Protein AF-0000000084844246 (afdb_homodimer)

Radius of gyration: 18.91 Å; Cα contacts (8 Å, |Δi|>4): 456; chains: 2; bounding box: 49×52×46 Å

Foldseek 3Di:
DWDFDDDPNFTEIEADPPVPCPCPVPVDDVVVVVVVVVVLVVSLLVGQEYEYEQQDDDPVSVVSVVSNVVSLHQYEYEHAVVVVGDGDPVLVVVDDPPSRHYDYDDPVCVVVVVVVVVVPDDPPPPPPPD/DWDFDDDPNFTETEADPPPPCPCPVPVDDVVVVVVVVVVLVVSLLVGQEYEYEQQDDDPVSVVSVVSNVVSLHQYEYEHAVVVVGDGDPVLVVVDDPPSRYYDYDDPVCVVVVVVVVVVPDDDPPPPPPD

pLDDT: mean 77.9, std 21.83, range [29.06, 97.44]

Solvent-accessible surface area (backbone atoms only — not comparable to full-atom values): 14323 Å² total; per-residue (Å²): 88,77,45,79,41,79,50,96,89,31,33,28,36,34,34,40,70,57,81,62,64,70,60,72,65,57,82,60,44,73,65,52,28,26,51,52,28,54,48,54,50,51,49,55,71,67,32,56,32,38,36,34,51,50,52,62,63,26,32,45,56,14,21,51,49,18,36,36,54,71,68,67,37,36,35,41,34,37,31,42,61,88,76,70,53,75,73,46,50,44,60,63,16,55,44,67,78,69,50,26,35,72,42,79,48,52,84,92,42,46,68,57,55,53,50,56,52,58,70,68,49,74,78,69,78,72,76,67,82,122,88,77,45,78,42,80,49,96,91,31,33,28,37,33,35,39,71,58,81,62,65,72,61,72,64,56,82,59,46,74,66,52,28,27,50,51,26,53,50,54,50,51,52,56,71,68,31,55,32,38,37,33,49,49,54,63,65,24,33,45,55,13,20,52,49,19,38,34,55,71,68,66,37,37,37,40,35,38,31,42,61,86,77,71,52,74,70,46,49,43,61,61,16,55,44,69,78,69,50,27,35,72,44,78,50,53,84,94,42,48,68,60,55,53,50,55,51,58,70,69,49,74,78,70,77,71,76,67,81,122

Nearest PDB structures (foldseek):
  8rpt-assembly1_B  TM=9.230E-01  e=4.208E-13  Homo sapiens
  8osc-assembly1_A  TM=9.826E-01  e=4.383E-12  Homo sapiens
  8qhq-assembly3_F-2  TM=9.535E-01  e=2.399E-12  Homo sapiens
  8rpt-assembly1_A  TM=9.138E-01  e=2.565E-12  Homo sapiens
  4kxl-assembly2_D  TM=8.904E-01  e=1.368E-11  Rattus norvegicus

Secondary structure (DSSP, 8-state):
-EEEEEETTEEEEEE--------------HHHHHHHHHHHHHHHHH-SEEEEE-SS--HHHHHHHHHHHHTT-EEEEEE-GGGS----HHHHHH--SSSEEEEE--GGGHHHHHHHHHHHSPP-------/-EEEEEETTEEEEEE--------------HHHHHHHHHHHHHHHHH-SEEEEE-SS--HHHHHHHHHHHHTT-EEEEEE-GGGS----HHHHHH--SSSEEEEE--GGGHHHHHHHHHHHSPP-------

InterPro domains:
  IPR007710 Nucleoside 2-deoxyribosyltransferase [PF05014] (29-78)
  IPR02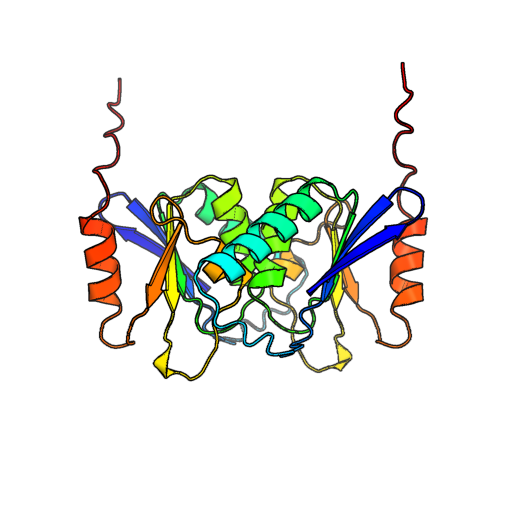8607 2-deoxynucleoside 5-phosphate N-hydrolase 1, DNPH1 [MF_03036] (3-121)
  IPR051239 2'-Deoxynucleoside 5'-phosphate N-hydrolase [PTHR15364] (31-123)

Organism: Latimeria chalumnae (NCBI:txid7897)

Structure (mmCIF, N/CA/C/O backbone):
data_AF-0000000084844246-model_v1
#
loop_
_entity.id
_entity.type
_entity.pdbx_description
1 polymer "2'-deoxynucleoside 5'-phosphate N-hydrolase 1"
#
loop_
_atom_site.group_PDB
_atom_site.id
_atom_site.type_symbol
_atom_site.label_atom_id
_atom_site.label_alt_id
_atom_site.label_comp_id
_atom_site.label_asym_id
_atom_site.label_entity_id
_atom_site.label_seq_id
_atom_site.pdbx_PDB_ins_code
_atom_site.Cartn_x
_atom_site.Cartn_y
_atom_site.Cartn_z
_atom_site.occupancy
_atom_site.B_iso_or_equiv
_atom_site.auth_seq_id
_atom_site.auth_comp_id
_atom_site.auth_asym_id
_atom_site.auth_atom_id
_atom_site.pdbx_PDB_model_num
ATOM 1 N N . MET A 1 1 ? -5.699 8.016 -9.273 1 49.47 1 MET A N 1
ATOM 2 C CA . MET A 1 1 ? -5.156 9.125 -10.055 1 49.47 1 MET A CA 1
ATOM 3 C C . MET A 1 1 ? -4.191 9.953 -9.211 1 49.47 1 MET A C 1
ATOM 5 O O . MET A 1 1 ? -4.352 10.062 -7.996 1 49.47 1 MET A O 1
ATOM 9 N N . CYS A 1 2 ? -3.041 9.93 -9.742 1 55.44 2 CYS A N 1
ATOM 10 C CA . CYS A 1 2 ? -2.01 10.688 -9.039 1 55.44 2 CYS A CA 1
ATOM 11 C C . CYS A 1 2 ? -1.821 12.062 -9.664 1 55.44 2 CYS A C 1
ATOM 13 O O . CYS A 1 2 ? -1.863 12.203 -10.883 1 55.44 2 CYS A O 1
ATOM 15 N N . GLU A 1 3 ? -2.193 13.203 -8.82 1 57.56 3 GLU A N 1
ATOM 16 C CA . GLU A 1 3 ? -1.879 14.555 -9.258 1 57.56 3 GLU A CA 1
ATOM 17 C C . GLU A 1 3 ? -0.608 15.07 -8.594 1 57.56 3 GLU A C 1
ATOM 19 O O . GLU A 1 3 ? -0.316 14.719 -7.445 1 57.56 3 GLU A O 1
ATOM 24 N N . VAL A 1 4 ? 0.267 15.531 -9.461 1 56.19 4 VAL A N 1
ATOM 25 C CA . VAL A 1 4 ? 1.45 16.188 -8.93 1 56.19 4 VAL A CA 1
ATOM 26 C C . VAL A 1 4 ? 1.158 17.672 -8.719 1 56.19 4 VAL A C 1
ATOM 28 O O . VAL A 1 4 ? 0.601 18.344 -9.602 1 56.19 4 VAL A O 1
ATOM 31 N N . LEU A 1 5 ? 1.177 18.094 -7.543 1 58.41 5 LEU A N 1
ATOM 32 C CA . LEU A 1 5 ? 1.039 19.5 -7.23 1 58.41 5 LEU A CA 1
ATOM 33 C C . LEU A 1 5 ? 2.383 20.109 -6.836 1 58.41 5 LEU A C 1
ATOM 35 O O . LEU A 1 5 ? 3.285 19.391 -6.398 1 58.41 5 LEU A O 1
ATOM 39 N N . TYR A 1 6 ? 2.656 21.266 -7.348 1 49.44 6 TYR A N 1
ATOM 40 C CA . TYR A 1 6 ? 3.848 22 -6.953 1 49.44 6 TYR A CA 1
ATOM 41 C C . TYR A 1 6 ? 3.508 23.062 -5.91 1 49.44 6 TYR A C 1
ATOM 43 O O . TYR A 1 6 ? 2.49 23.75 -6.023 1 49.44 6 TYR A O 1
ATOM 51 N N . PHE A 1 7 ? 4.043 22.781 -4.848 1 44.16 7 PHE A N 1
ATOM 52 C CA . PHE A 1 7 ? 3.922 23.797 -3.811 1 44.16 7 PHE A CA 1
ATOM 53 C C . PHE A 1 7 ? 5.293 24.344 -3.416 1 44.16 7 PHE A C 1
ATOM 55 O O . PHE A 1 7 ? 6.039 23.672 -2.691 1 44.16 7 PHE A O 1
ATOM 62 N N . SER A 1 8 ? 5.484 25.672 -3.672 1 46.53 8 SER A N 1
ATOM 63 C CA . SER A 1 8 ? 6.719 26.344 -3.289 1 46.53 8 SER A CA 1
ATOM 64 C C . SER A 1 8 ? 7.934 25.453 -3.516 1 46.53 8 SER A C 1
ATOM 66 O O . SER A 1 8 ? 8.734 25.25 -2.6 1 46.53 8 SER A O 1
ATOM 68 N N . ASN A 1 9 ? 8.133 24.859 -4.504 1 48.5 9 ASN A N 1
ATOM 69 C CA . ASN A 1 9 ? 9.273 24.062 -4.953 1 48.5 9 ASN A CA 1
ATOM 70 C C . ASN A 1 9 ? 9.227 22.656 -4.379 1 48.5 9 ASN A C 1
ATOM 72 O O . ASN A 1 9 ? 10.242 21.953 -4.379 1 48.5 9 ASN A O 1
ATOM 76 N N . ILE A 1 10 ? 8.07 22.562 -3.666 1 53.97 10 ILE A N 1
ATOM 77 C CA . ILE A 1 10 ? 7.875 21.234 -3.115 1 53.97 10 ILE A CA 1
ATOM 78 C C . ILE A 1 10 ? 7 20.406 -4.059 1 53.97 10 ILE A C 1
ATOM 80 O O . ILE A 1 10 ? 5.941 20.875 -4.492 1 53.97 10 ILE A O 1
ATOM 84 N N . VAL A 1 11 ? 7.445 19.328 -4.516 1 56.28 11 VAL A N 1
ATOM 85 C CA . VAL A 1 11 ? 6.648 18.422 -5.34 1 56.28 11 VAL A CA 1
ATOM 86 C C . VAL A 1 11 ? 5.77 17.547 -4.453 1 56.28 11 VAL A C 1
ATOM 88 O O . VAL A 1 11 ? 6.273 16.812 -3.594 1 56.28 11 VAL A O 1
ATOM 91 N N . ILE A 1 12 ? 4.492 17.906 -4.645 1 63.12 12 ILE A N 1
ATOM 92 C CA . ILE A 1 12 ? 3.502 17.156 -3.875 1 63.12 12 ILE A CA 1
ATOM 93 C C . ILE A 1 12 ? 2.812 16.141 -4.777 1 63.12 12 ILE A C 1
ATOM 95 O O . ILE A 1 12 ? 2.314 16.484 -5.848 1 63.12 12 ILE A O 1
ATOM 99 N N . LYS A 1 13 ? 2.932 14.93 -4.461 1 66 13 LYS A N 1
ATOM 100 C CA . LYS A 1 13 ? 2.109 13.922 -5.113 1 66 13 LYS A CA 1
ATOM 101 C C . LYS A 1 13 ? 0.884 13.578 -4.273 1 66 13 LYS A C 1
ATOM 103 O O . LYS A 1 13 ? 1.003 13.305 -3.076 1 66 13 LYS A O 1
ATOM 108 N N . VAL A 1 14 ? -0.227 13.922 -4.902 1 66 14 VAL A N 1
ATOM 109 C CA . VAL A 1 14 ? -1.492 13.664 -4.223 1 66 14 VAL A CA 1
ATOM 110 C C . VAL A 1 14 ? -2.135 12.398 -4.793 1 66 14 VAL A C 1
ATOM 112 O O . VAL A 1 14 ? -2.256 12.258 -6.012 1 66 14 VAL A O 1
ATOM 115 N N . PHE A 1 15 ? -2.277 11.461 -3.965 1 62.97 15 PHE A N 1
ATOM 116 C CA . PHE A 1 15 ? -2.984 10.242 -4.348 1 62.97 15 PHE A CA 1
ATOM 117 C C . PHE A 1 15 ? -4.441 10.305 -3.912 1 62.97 15 PHE A C 1
ATOM 119 O O . PHE A 1 15 ? -4.738 10.594 -2.75 1 62.97 15 PHE A O 1
ATOM 126 N N . TRP A 1 16 ? -5.348 10.531 -4.91 1 54.22 16 TRP A N 1
ATOM 127 C CA . TRP A 1 16 ? -6.773 10.477 -4.613 1 54.22 16 TRP A CA 1
ATOM 128 C C . TRP A 1 16 ? -7.406 9.219 -5.203 1 54.22 16 TRP A C 1
ATOM 130 O O . TRP A 1 16 ? -7.008 8.766 -6.277 1 54.22 16 TRP A O 1
ATOM 140 N N . ASP A 1 17 ? -7.715 8.242 -4.449 1 48.44 17 ASP A N 1
ATOM 141 C CA . ASP A 1 17 ? -8.492 7.168 -5.062 1 48.44 17 ASP A CA 1
ATOM 142 C C . ASP A 1 17 ? -9.828 7.684 -5.59 1 48.44 17 ASP A C 1
ATOM 144 O O . ASP A 1 17 ? -10.773 7.867 -4.824 1 48.44 17 ASP A O 1
ATOM 148 N N . LEU A 1 18 ? -9.984 8.797 -6.18 1 36.28 18 LEU A N 1
ATOM 149 C CA . LEU A 1 18 ? -11.273 8.852 -6.867 1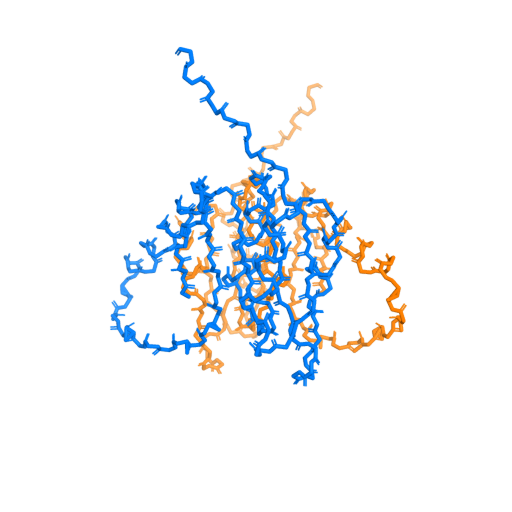 36.28 18 LEU A CA 1
ATOM 150 C C . LEU A 1 18 ? -11.508 7.578 -7.668 1 36.28 18 LEU A C 1
ATOM 152 O O . LEU A 1 18 ? -10.594 7.062 -8.312 1 36.28 18 LEU A O 1
ATOM 156 N N . HIS A 1 19 ? -12.281 6.691 -7.227 1 37.22 19 HIS A N 1
ATOM 157 C CA . HIS A 1 19 ? -12.93 5.863 -8.234 1 37.22 19 HIS A CA 1
ATOM 158 C C . HIS A 1 19 ? -13.016 6.594 -9.57 1 37.22 19 HIS A C 1
ATOM 160 O O . HIS A 1 19 ? -14.07 7.145 -9.914 1 37.22 19 HIS A O 1
ATOM 166 N N . SER A 1 20 ? -12.383 7.574 -9.812 1 32.47 20 SER A N 1
ATOM 167 C CA . SER A 1 20 ? -12.672 7.828 -11.227 1 32.47 20 SER A CA 1
ATOM 168 C C . SER A 1 20 ? -12.406 6.586 -12.07 1 32.47 20 SER A C 1
ATOM 170 O O . SER A 1 20 ? -11.266 6.133 -12.18 1 32.47 20 SER A O 1
ATOM 172 N N . ALA A 1 21 ? -13.219 5.617 -12.008 1 31.02 21 ALA A N 1
ATOM 173 C CA . ALA A 1 21 ? -13.609 4.844 -13.188 1 31.02 21 ALA A CA 1
ATOM 174 C C . ALA A 1 21 ? -13.391 5.645 -14.469 1 31.02 21 ALA A C 1
ATOM 176 O O . ALA A 1 21 ? -14.141 5.496 -15.438 1 31.02 21 ALA A O 1
ATOM 177 N N . GLN A 1 22 ? -13.047 6.848 -14.445 1 30.91 22 GLN A N 1
ATOM 178 C CA . GLN A 1 22 ? -12.93 7.121 -15.875 1 30.91 22 GLN A CA 1
ATOM 179 C C . GLN A 1 22 ? -12.211 5.988 -16.594 1 30.91 22 GLN A C 1
ATOM 181 O O . GLN A 1 22 ? -11.094 5.613 -16.219 1 30.91 22 GLN A O 1
ATOM 186 N N . GLY A 1 23 ? -12.984 4.996 -16.891 1 30.58 23 GLY A N 1
ATOM 187 C CA . GLY A 1 23 ? -12.828 3.975 -17.922 1 30.58 23 GLY A CA 1
ATOM 188 C C . GLY A 1 23 ? -11.695 4.27 -18.891 1 30.58 23 GLY A C 1
ATOM 189 O O . GLY A 1 23 ? -11.898 4.914 -19.906 1 30.58 23 GLY A O 1
ATOM 190 N N . SER A 1 24 ? -10.789 5.105 -18.578 1 31.11 24 SER A N 1
ATOM 191 C CA . SER A 1 24 ? -10.008 4.848 -19.781 1 31.11 24 SER A CA 1
ATOM 192 C C . SER A 1 24 ? -9.883 3.354 -20.047 1 31.11 24 SER A C 1
ATOM 194 O O . SER A 1 24 ? -9.32 2.615 -19.234 1 31.11 24 SER A O 1
ATOM 196 N N . PHE A 1 25 ? -11.031 2.771 -20.422 1 29.88 25 PHE A N 1
ATOM 197 C CA . PHE A 1 25 ? -11.156 1.508 -21.125 1 29.88 25 PHE A CA 1
ATOM 198 C C . PHE A 1 25 ? -9.898 1.216 -21.938 1 29.88 25 PHE A C 1
ATOM 200 O O . PHE A 1 25 ? -9.922 1.274 -23.172 1 29.88 25 PHE A O 1
ATOM 207 N N . TYR A 1 26 ? -8.906 2.098 -21.781 1 31.8 26 TYR A N 1
ATOM 208 C CA . TYR A 1 26 ? -8.016 1.532 -22.781 1 31.8 26 TYR A CA 1
ATOM 209 C C . TYR A 1 26 ? -7.832 0.035 -22.562 1 31.8 26 TYR A C 1
ATOM 211 O O . TYR A 1 26 ? -7.902 -0.45 -21.438 1 31.8 26 TYR A O 1
ATOM 219 N N . GLN A 1 27 ? -8.477 -0.728 -23.312 1 31.88 27 GLN A N 1
ATOM 220 C CA . GLN A 1 27 ? -8.109 -2.121 -23.547 1 31.88 27 GLN A CA 1
ATOM 221 C C . GLN A 1 27 ? -6.703 -2.41 -23.016 1 31.88 27 GLN A C 1
ATOM 223 O O . GLN A 1 27 ? -5.719 -1.882 -23.547 1 31.88 27 GLN A O 1
ATOM 228 N N . CYS A 1 28 ? -6.555 -2.285 -21.734 1 37.31 28 CYS A N 1
ATOM 229 C CA . CYS A 1 28 ? -5.324 -2.52 -20.984 1 37.31 28 CYS A CA 1
ATOM 230 C C . CYS A 1 28 ? -4.555 -3.703 -21.562 1 37.31 28 CYS A C 1
ATOM 232 O O . CYS A 1 28 ? -4.906 -4.855 -21.312 1 37.31 28 CYS A O 1
ATOM 234 N N . GLU A 1 29 ? -4.297 -3.561 -22.438 1 45.59 29 GLU A N 1
ATOM 235 C CA . GLU A 1 29 ? -3.09 -4.34 -22.688 1 45.59 29 GLU A CA 1
ATOM 236 C C . GLU A 1 29 ? -2.035 -4.082 -21.609 1 45.59 29 GLU A C 1
ATOM 238 O O . GLU A 1 29 ? -1.979 -2.99 -21.047 1 45.59 29 GLU A O 1
ATOM 243 N N . GLU A 1 30 ? -1.598 -5.039 -20.766 1 58.41 30 GLU A N 1
ATOM 244 C CA . GLU A 1 30 ? -0.455 -5.094 -19.859 1 58.41 30 GLU A CA 1
ATOM 245 C C . GLU A 1 30 ? 0.431 -3.861 -20.016 1 58.41 30 GLU A C 1
ATOM 247 O O . GLU A 1 30 ? 0.9 -3.301 -19.016 1 58.41 30 GLU A O 1
ATOM 252 N N . LEU A 1 31 ? 0.419 -3.295 -21.203 1 63.88 31 LEU A N 1
ATOM 253 C CA . LEU A 1 31 ? 1.312 -2.172 -21.469 1 63.88 31 LEU A CA 1
ATOM 254 C C . LEU A 1 31 ? 0.769 -0.888 -20.844 1 63.88 31 LEU A C 1
ATOM 256 O O . LEU A 1 31 ? 1.528 -0.096 -20.281 1 63.88 31 LEU A O 1
ATOM 260 N N . GLY A 1 32 ? -0.585 -0.946 -20.703 1 82.69 32 GLY A N 1
ATOM 261 C CA . GLY A 1 32 ? -1.143 0.285 -20.156 1 82.69 32 GLY A CA 1
ATOM 262 C C . GLY A 1 32 ? -1 0.397 -18.656 1 82.69 32 GLY A C 1
ATOM 263 O O . GLY A 1 32 ? -0.563 1.43 -18.141 1 82.69 32 GLY A O 1
ATOM 264 N N . GLU A 1 33 ? -1.214 -0.759 -18.031 1 89.69 33 GLU A N 1
ATOM 265 C CA . GLU A 1 33 ? -1.146 -0.712 -16.578 1 89.69 33 GLU A CA 1
ATOM 266 C C . GLU A 1 33 ? 0.296 -0.591 -16.094 1 89.69 33 GLU A C 1
ATOM 268 O O . GLU A 1 33 ? 0.568 0.076 -15.086 1 89.69 33 GLU A O 1
ATOM 273 N N . LYS A 1 34 ? 1.21 -1.119 -16.797 1 93.44 34 LYS A N 1
ATOM 274 C CA . LYS A 1 34 ? 2.623 -1.002 -16.453 1 93.44 34 LYS A CA 1
ATOM 275 C C . LYS A 1 34 ? 3.104 0.441 -16.594 1 93.44 34 LYS A C 1
ATOM 277 O O . LYS A 1 34 ? 3.885 0.917 -15.758 1 93.44 34 LYS A O 1
ATOM 282 N N . LEU A 1 35 ? 2.703 1.039 -17.59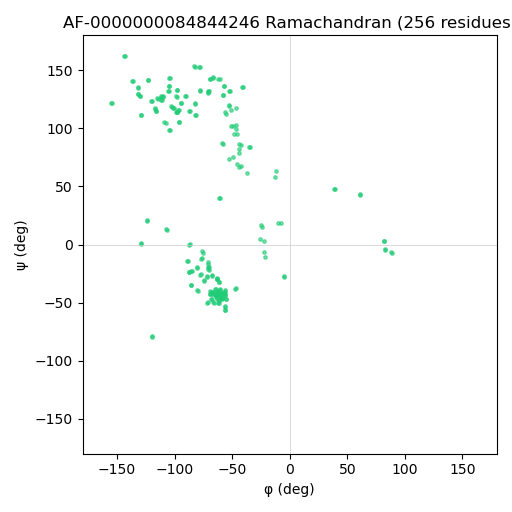4 1 89.94 35 LEU A N 1
ATOM 283 C CA . LEU A 1 35 ? 3.096 2.43 -17.797 1 89.94 35 LEU A CA 1
ATOM 284 C C . LEU A 1 35 ? 2.572 3.311 -16.672 1 89.94 35 LEU A C 1
ATOM 286 O O . LEU A 1 35 ? 3.277 4.203 -16.188 1 89.94 35 LEU A O 1
ATOM 290 N N . ILE A 1 36 ? 1.379 3.062 -16.234 1 84.5 36 ILE A N 1
ATOM 291 C CA . ILE A 1 36 ? 0.79 3.811 -15.133 1 84.5 36 ILE A CA 1
ATOM 292 C C . ILE A 1 36 ? 1.614 3.594 -13.867 1 84.5 36 ILE A C 1
ATOM 294 O O . ILE A 1 36 ? 1.991 4.555 -13.195 1 84.5 36 ILE A O 1
ATOM 298 N N . HIS A 1 37 ? 1.857 2.381 -13.586 1 92.31 37 HIS A N 1
ATOM 299 C CA . HIS A 1 37 ? 2.652 2.043 -12.406 1 92.31 37 HIS A CA 1
ATOM 300 C C . HIS A 1 37 ? 4.012 2.73 -12.445 1 92.31 37 HIS A C 1
ATOM 302 O O . HIS A 1 37 ? 4.395 3.414 -11.492 1 92.31 37 HIS A O 1
ATOM 308 N N . ASP A 1 38 ? 4.723 2.537 -13.539 1 92.12 38 ASP A N 1
ATOM 309 C CA . ASP A 1 38 ? 6.086 3.055 -13.625 1 92.12 38 ASP A CA 1
ATOM 310 C C . ASP A 1 38 ? 6.105 4.574 -13.5 1 92.12 38 ASP A C 1
ATOM 312 O O . ASP A 1 38 ? 6.973 5.141 -12.836 1 92.12 38 ASP A O 1
ATOM 316 N N . GLN A 1 39 ? 5.195 5.23 -14.086 1 86.38 39 GLN A N 1
ATOM 317 C CA . GLN A 1 39 ? 5.129 6.688 -14.023 1 86.38 39 GLN A CA 1
ATOM 318 C C . GLN A 1 39 ? 4.828 7.156 -12.602 1 86.38 39 GLN A C 1
ATOM 320 O O . GLN A 1 39 ? 5.48 8.07 -12.094 1 86.38 39 GLN A O 1
ATOM 325 N N . ASP A 1 40 ? 3.787 6.543 -12.031 1 87.38 40 ASP A N 1
ATOM 326 C CA . ASP A 1 40 ? 3.434 6.918 -10.664 1 87.38 40 ASP A CA 1
ATOM 327 C C . ASP A 1 40 ? 4.621 6.738 -9.719 1 87.38 40 ASP A C 1
ATOM 329 O O . ASP A 1 40 ? 4.844 7.562 -8.828 1 87.38 40 ASP A O 1
ATOM 333 N N . VAL A 1 41 ? 5.379 5.691 -9.891 1 91 41 VAL A N 1
ATOM 334 C CA . VAL A 1 41 ? 6.527 5.434 -9.023 1 91 41 VAL A CA 1
ATOM 335 C C . VAL A 1 41 ? 7.613 6.477 -9.281 1 91 41 VAL A C 1
ATOM 337 O O . VAL A 1 41 ? 8.258 6.953 -8.344 1 91 41 VAL A O 1
ATOM 340 N N . GLU A 1 42 ? 7.82 6.832 -10.492 1 89.31 42 GLU A N 1
ATOM 341 C CA . GLU A 1 42 ? 8.805 7.867 -10.797 1 89.31 42 GLU A CA 1
ATOM 342 C C . GLU A 1 42 ? 8.422 9.195 -10.156 1 89.31 42 GLU A C 1
ATOM 344 O O . GLU A 1 42 ? 9.281 9.891 -9.602 1 89.31 42 GLU A O 1
ATOM 349 N N . TRP A 1 43 ? 7.145 9.516 -10.219 1 85.06 43 TRP A N 1
ATOM 350 C CA . TRP A 1 43 ? 6.684 10.742 -9.586 1 85.06 43 TRP A CA 1
ATOM 351 C C . TRP A 1 43 ? 6.879 10.688 -8.07 1 85.06 43 TRP A C 1
ATOM 353 O O . TRP A 1 43 ? 7.18 11.695 -7.438 1 85.06 43 TRP A O 1
ATOM 363 N N . LEU A 1 44 ? 6.648 9.57 -7.602 1 88.88 44 LEU A N 1
ATOM 364 C CA . LEU A 1 44 ? 6.852 9.375 -6.168 1 88.88 44 LEU A CA 1
ATOM 365 C C . LEU A 1 44 ? 8.305 9.617 -5.789 1 88.88 44 LEU A C 1
ATOM 367 O O . LEU A 1 44 ? 8.586 10.273 -4.781 1 88.88 44 LEU A O 1
ATOM 371 N N . LYS A 1 45 ? 9.195 9.117 -6.543 1 91.31 45 LYS A N 1
ATOM 372 C CA . LYS A 1 45 ? 10.625 9.273 -6.285 1 91.31 45 LYS A CA 1
ATOM 373 C C . LYS A 1 45 ? 11.039 10.742 -6.348 1 91.31 45 LYS A C 1
ATOM 375 O O . LYS A 1 45 ? 11.906 11.18 -5.59 1 91.31 45 LYS A O 1
ATOM 380 N N . GLU A 1 46 ? 10.391 11.492 -7.109 1 86.94 46 GLU A N 1
ATOM 381 C CA . GLU A 1 46 ? 10.75 12.891 -7.324 1 86.94 46 GLU A CA 1
ATOM 382 C C . GLU A 1 46 ? 10.109 13.797 -6.281 1 86.94 46 GLU A C 1
ATOM 384 O O . GLU A 1 46 ? 10.562 14.93 -6.066 1 86.94 46 GLU A O 1
ATOM 389 N N . ALA A 1 47 ? 9.047 13.406 -5.68 1 86.75 47 ALA A N 1
ATOM 390 C CA . ALA A 1 47 ? 8.281 14.227 -4.746 1 86.75 47 ALA A CA 1
ATOM 391 C C . ALA A 1 47 ? 9.078 14.516 -3.482 1 86.75 47 ALA A C 1
ATOM 393 O O . ALA A 1 47 ? 9.805 13.641 -2.986 1 86.75 47 ALA A O 1
ATOM 394 N N . ASP A 1 48 ? 8.891 15.734 -2.967 1 86.81 48 ASP A N 1
ATOM 395 C CA . ASP A 1 48 ? 9.438 16.094 -1.658 1 86.81 48 ASP A CA 1
ATOM 396 C C . ASP A 1 48 ? 8.484 15.68 -0.539 1 86.81 48 ASP A C 1
ATOM 398 O O . ASP A 1 48 ? 8.922 15.289 0.545 1 86.81 48 ASP A O 1
ATOM 402 N N . VAL A 1 49 ? 7.238 15.797 -0.862 1 90 49 VAL A N 1
ATOM 403 C CA . VAL A 1 49 ? 6.176 15.477 0.082 1 90 49 VAL A CA 1
ATOM 404 C C . VAL A 1 49 ? 5.078 14.68 -0.625 1 90 49 VAL A C 1
ATOM 406 O O . VAL A 1 49 ? 4.742 14.961 -1.776 1 90 49 VAL A O 1
ATOM 409 N N . VAL A 1 50 ? 4.559 13.727 0.038 1 92.12 50 VAL A N 1
ATOM 410 C CA . VAL A 1 50 ? 3.445 12.93 -0.463 1 92.12 50 VAL A CA 1
ATOM 411 C C . VAL A 1 50 ? 2.191 13.219 0.356 1 92.12 50 VAL A C 1
ATOM 413 O O . VAL A 1 50 ? 2.209 13.133 1.586 1 92.12 50 VAL A O 1
ATOM 416 N N . VAL A 1 51 ? 1.153 13.609 -0.32 1 91.19 51 VAL A N 1
ATOM 417 C CA . VAL A 1 51 ? -0.155 13.789 0.3 1 91.19 51 VAL A CA 1
ATOM 418 C C . VAL A 1 51 ? -1.124 12.734 -0.222 1 91.19 51 VAL A C 1
ATOM 420 O O . VAL A 1 51 ? -1.298 12.586 -1.434 1 91.19 51 VAL A O 1
ATOM 423 N N . ALA A 1 52 ? -1.772 12.016 0.665 1 92.38 52 ALA A N 1
ATOM 424 C CA . ALA A 1 52 ? -2.668 10.938 0.262 1 92.38 52 ALA A CA 1
ATOM 425 C C . ALA A 1 52 ? -4.023 11.062 0.949 1 92.38 52 ALA A C 1
ATOM 427 O O . ALA A 1 52 ? -4.098 11.188 2.174 1 92.38 52 ALA A O 1
ATOM 428 N N . GLU A 1 53 ? -5.059 11.039 0.178 1 89.31 53 GLU A N 1
ATOM 429 C CA . GLU A 1 53 ? -6.402 10.891 0.73 1 89.31 53 GLU A CA 1
ATOM 430 C C . GLU A 1 53 ? -6.723 9.422 1.008 1 89.31 53 GLU A C 1
ATOM 432 O O . GLU A 1 53 ? -6.672 8.594 0.102 1 89.31 53 GLU A O 1
ATOM 437 N N . VAL A 1 54 ? -7.035 9.148 2.318 1 92.94 54 VAL A N 1
ATOM 438 C CA . VAL A 1 54 ? -7.031 7.742 2.699 1 92.94 54 VAL A CA 1
ATOM 439 C C . VAL A 1 54 ? -8.383 7.363 3.289 1 92.94 54 VAL A C 1
ATOM 441 O O . VAL A 1 54 ? -8.5 6.375 4.02 1 92.94 54 VAL A O 1
ATOM 444 N N . THR A 1 55 ? -9.383 8.109 2.998 1 91.38 55 THR A N 1
ATOM 445 C CA . TH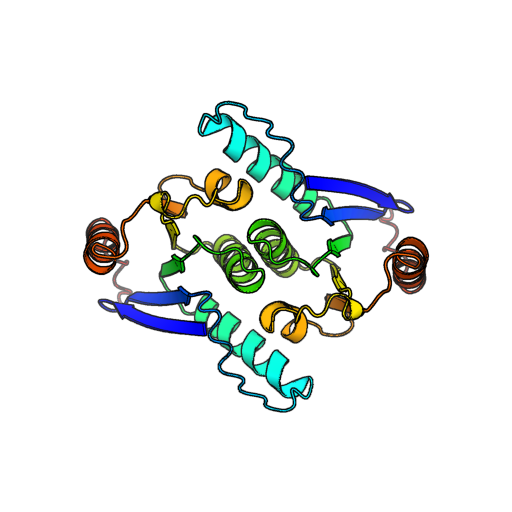R A 1 55 ? -10.711 7.805 3.512 1 91.38 55 THR A CA 1
ATOM 446 C C . THR A 1 55 ? -11.258 6.531 2.879 1 91.38 55 THR A C 1
ATOM 448 O O . THR A 1 55 ? -11.75 5.645 3.58 1 91.38 55 THR A O 1
ATOM 451 N N . GLN A 1 56 ? -11.125 6.465 1.526 1 87.5 56 GLN A N 1
ATOM 452 C CA . GLN A 1 56 ? -11.555 5.281 0.788 1 87.5 56 GLN A CA 1
ATOM 453 C C . GLN A 1 56 ? -10.422 4.27 0.661 1 87.5 56 GLN A C 1
ATOM 455 O O . GLN A 1 56 ? -9.32 4.609 0.217 1 87.5 56 GLN A O 1
ATOM 460 N N . PRO A 1 57 ? -10.664 3.037 1.031 1 90.94 57 PRO A N 1
ATOM 461 C CA . PRO A 1 57 ? -9.641 2.006 0.829 1 90.94 57 PRO A CA 1
ATOM 462 C C . PRO A 1 57 ? -9.219 1.877 -0.631 1 90.94 57 PRO A C 1
ATOM 464 O O . PRO A 1 57 ? -10.055 1.962 -1.533 1 90.94 57 PRO A O 1
ATOM 467 N N . SER A 1 58 ? -7.914 1.77 -0.835 1 88.25 58 SER A N 1
ATOM 468 C CA . SER A 1 58 ? -7.332 1.648 -2.166 1 88.25 58 SER A CA 1
ATOM 469 C C . SER A 1 58 ? -5.984 0.932 -2.115 1 88.25 58 SER A C 1
ATOM 471 O O . SER A 1 58 ? -5.082 1.349 -1.388 1 88.25 58 SER A O 1
ATOM 473 N N . LEU A 1 59 ? -5.902 -0.151 -2.822 1 91.44 59 LEU A N 1
ATOM 474 C CA . LEU A 1 59 ? -4.629 -0.858 -2.906 1 91.44 59 LEU A CA 1
ATOM 475 C C . LEU A 1 59 ? -3.531 0.063 -3.426 1 91.44 59 LEU A C 1
ATOM 477 O O . LEU A 1 59 ? -2.424 0.082 -2.883 1 91.44 59 LEU A O 1
ATOM 481 N N . GLY A 1 60 ? -3.902 0.873 -4.465 1 90.31 60 GLY A N 1
ATOM 482 C CA . GLY A 1 60 ? -2.916 1.743 -5.082 1 90.31 60 GLY A CA 1
ATOM 483 C C . GLY A 1 60 ? -2.369 2.793 -4.137 1 90.31 60 GLY A C 1
ATOM 484 O O . GLY A 1 60 ? -1.156 3.008 -4.07 1 90.31 60 GLY A O 1
ATOM 485 N N . VAL A 1 61 ? -3.264 3.441 -3.418 1 91.44 61 VAL A N 1
ATOM 486 C CA . VAL A 1 61 ? -2.836 4.473 -2.479 1 91.44 61 VAL A CA 1
ATOM 487 C C . VAL A 1 61 ? -1.959 3.85 -1.394 1 91.44 61 VAL A C 1
ATOM 489 O O . VAL A 1 61 ? -0.897 4.383 -1.064 1 91.44 61 VAL A O 1
ATOM 492 N N . GLY A 1 62 ? -2.375 2.66 -0.889 1 91.94 62 GLY A N 1
ATOM 493 C CA . GLY A 1 62 ? -1.55 1.96 0.081 1 91.94 62 GLY A CA 1
ATOM 494 C C . GLY A 1 62 ? -0.164 1.632 -0.441 1 91.94 62 GLY A C 1
ATOM 495 O O . GLY A 1 62 ? 0.835 1.875 0.239 1 91.94 62 GLY A O 1
ATOM 496 N N . TYR A 1 63 ? -0.125 1.124 -1.616 1 93.56 63 TYR A N 1
ATOM 497 C CA . TYR A 1 63 ? 1.124 0.779 -2.285 1 93.56 63 TYR A CA 1
ATOM 498 C C . TYR A 1 63 ? 2.055 1.985 -2.359 1 93.56 63 TYR A C 1
ATOM 500 O O . TYR A 1 63 ? 3.234 1.889 -2.014 1 93.56 63 TYR A O 1
ATOM 508 N N . GLU A 1 64 ? 1.501 3.055 -2.754 1 92.94 64 GLU A N 1
ATOM 509 C CA . GLU A 1 64 ? 2.291 4.273 -2.91 1 92.94 64 GLU A CA 1
ATOM 510 C C . GLU A 1 64 ? 2.797 4.777 -1.562 1 92.94 64 GLU A C 1
ATOM 512 O O . GLU A 1 64 ? 3.949 5.203 -1.445 1 92.94 64 GLU A O 1
ATOM 517 N N . ILE A 1 65 ? 1.952 4.707 -0.59 1 94.44 65 ILE A N 1
ATOM 518 C CA . ILE A 1 65 ? 2.365 5.129 0.743 1 94.44 65 ILE A CA 1
ATOM 519 C C . ILE A 1 65 ? 3.488 4.223 1.246 1 94.44 65 ILE A C 1
ATOM 521 O O . ILE A 1 65 ? 4.477 4.703 1.808 1 94.44 65 ILE A O 1
ATOM 525 N N . GLY A 1 66 ? 3.334 2.91 1.062 1 96.25 66 GLY A N 1
ATOM 526 C CA . GLY A 1 66 ? 4.398 1.993 1.437 1 96.25 66 GLY A CA 1
ATOM 527 C C . GLY A 1 66 ? 5.723 2.314 0.774 1 96.25 66 GLY A C 1
ATOM 528 O O . GLY A 1 66 ? 6.766 2.314 1.431 1 96.25 66 GLY A O 1
ATOM 529 N N . ARG A 1 67 ? 5.691 2.621 -0.49 1 96.19 67 ARG A N 1
ATOM 530 C CA . ARG A 1 67 ? 6.902 3.008 -1.211 1 96.19 67 ARG A CA 1
ATOM 531 C C . ARG A 1 67 ? 7.469 4.312 -0.666 1 96.19 67 ARG A C 1
ATOM 533 O O . ARG A 1 67 ? 8.688 4.457 -0.527 1 96.19 67 ARG A O 1
ATOM 540 N N . ALA A 1 68 ? 6.602 5.246 -0.4 1 95.62 68 ALA A N 1
ATOM 541 C CA . ALA A 1 68 ? 7.023 6.547 0.113 1 95.62 68 ALA A CA 1
ATOM 542 C C . ALA A 1 68 ? 7.742 6.398 1.451 1 95.62 68 ALA A C 1
ATOM 544 O O . ALA A 1 68 ? 8.75 7.07 1.702 1 95.62 68 ALA A O 1
ATOM 545 N N . VAL A 1 69 ? 7.191 5.57 2.275 1 97.44 69 VAL A N 1
ATOM 546 C CA . VAL A 1 69 ? 7.828 5.309 3.562 1 97.44 69 VAL A CA 1
ATOM 547 C C . VAL A 1 69 ? 9.242 4.77 3.342 1 97.44 69 VAL A C 1
ATOM 549 O O . VAL A 1 69 ? 10.195 5.23 3.975 1 97.44 69 VAL A O 1
ATOM 552 N N . ALA A 1 70 ? 9.352 3.828 2.461 1 97.44 70 ALA A N 1
ATOM 553 C CA . ALA A 1 70 ? 10.648 3.217 2.189 1 97.44 70 ALA A CA 1
ATOM 554 C C . ALA A 1 70 ? 11.633 4.242 1.626 1 97.44 70 ALA A C 1
ATOM 556 O O . ALA A 1 70 ? 12.844 4.129 1.83 1 97.44 70 ALA A O 1
ATOM 557 N N . LEU A 1 71 ? 11.109 5.203 0.944 1 95.5 71 LEU A N 1
ATOM 558 C CA . LEU A 1 71 ? 11.93 6.25 0.349 1 95.5 71 LEU A CA 1
ATOM 559 C C . LEU A 1 71 ? 12.18 7.379 1.346 1 95.5 71 LEU A C 1
ATOM 561 O O . LEU A 1 71 ? 12.789 8.391 1.002 1 95.5 71 LEU A O 1
ATOM 565 N N . ASN A 1 72 ? 11.656 7.254 2.523 1 96.19 72 ASN A N 1
ATOM 566 C CA . ASN A 1 72 ? 11.812 8.219 3.607 1 96.19 72 ASN A CA 1
ATOM 567 C C . ASN A 1 72 ? 11.242 9.586 3.229 1 96.19 72 ASN A C 1
ATOM 569 O O . ASN A 1 72 ? 11.859 10.617 3.51 1 96.19 72 ASN A O 1
ATOM 573 N N . LYS A 1 73 ? 10.117 9.57 2.631 1 93.62 73 LYS A N 1
ATOM 574 C CA . LYS A 1 73 ? 9.445 10.812 2.268 1 93.62 73 LYS A CA 1
ATOM 575 C C . LYS A 1 73 ? 8.648 11.367 3.445 1 93.62 73 LYS A C 1
ATOM 577 O O . LYS A 1 73 ? 8.258 10.625 4.344 1 93.62 73 LYS A O 1
ATOM 582 N N . ARG A 1 74 ? 8.484 12.703 3.404 1 93.88 74 ARG A N 1
ATOM 583 C CA . ARG A 1 74 ? 7.445 13.273 4.25 1 93.88 74 ARG A CA 1
ATOM 584 C C . ARG A 1 74 ? 6.059 12.922 3.725 1 93.88 74 ARG A C 1
ATOM 586 O O . ARG A 1 74 ? 5.777 13.102 2.539 1 93.88 74 ARG A O 1
ATOM 593 N N . ILE A 1 75 ? 5.145 12.453 4.602 1 95.06 75 ILE A N 1
ATOM 594 C CA . ILE A 1 75 ? 3.85 11.945 4.168 1 95.06 75 ILE A CA 1
ATOM 595 C C . ILE A 1 75 ? 2.74 12.57 5.008 1 95.06 75 ILE A C 1
ATOM 597 O O . ILE A 1 75 ? 2.826 12.594 6.238 1 95.06 75 ILE A O 1
ATOM 601 N N . LEU A 1 76 ? 1.765 13.086 4.359 1 93.94 76 LEU A N 1
ATOM 602 C CA . LEU A 1 76 ? 0.528 13.547 4.984 1 93.94 76 LEU A CA 1
ATOM 603 C C . LEU A 1 76 ? -0.663 12.727 4.492 1 93.94 76 LEU A C 1
ATOM 605 O O . LEU A 1 76 ? -1.011 12.781 3.309 1 93.94 76 LEU A O 1
ATOM 609 N N . CYS A 1 77 ? -1.27 12.008 5.355 1 95 77 CYS A N 1
ATOM 610 C CA . CYS A 1 77 ? -2.514 11.312 5.055 1 95 77 CYS A CA 1
ATOM 611 C C . CYS A 1 77 ? -3.719 12.102 5.551 1 95 77 CYS A C 1
ATOM 613 O O . CYS A 1 77 ? -3.734 12.562 6.691 1 95 77 CYS A O 1
ATOM 615 N N . LEU A 1 78 ? -4.684 12.203 4.668 1 92.44 78 LEU A N 1
ATOM 616 C CA . LEU A 1 78 ? -5.914 12.922 4.977 1 92.44 78 LEU A CA 1
ATOM 617 C C . LEU A 1 78 ? -7.09 11.961 5.102 1 92.44 78 LEU A C 1
ATOM 619 O O . LEU A 1 78 ? -7.344 11.164 4.195 1 92.44 78 LEU A O 1
ATOM 623 N N . PHE A 1 79 ? -7.816 12.047 6.215 1 95.06 79 PHE A N 1
ATOM 624 C CA . PHE A 1 79 ? -8.914 11.125 6.508 1 95.06 79 PHE A CA 1
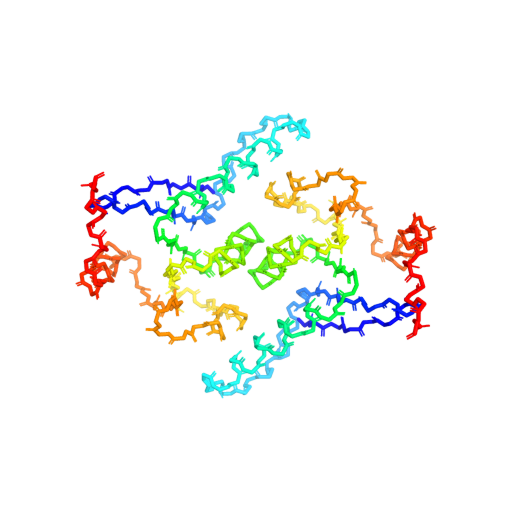ATOM 625 C C . PHE A 1 79 ? -10.156 11.891 6.941 1 95.06 79 PHE A C 1
ATOM 627 O O . PHE A 1 79 ? -10.07 12.844 7.719 1 95.06 79 PHE A O 1
ATOM 634 N N . ARG A 1 80 ? -11.234 11.453 6.387 1 94.31 80 ARG A N 1
ATOM 635 C CA . ARG A 1 80 ? -12.516 12.062 6.746 1 94.31 80 ARG A CA 1
ATOM 636 C C . ARG A 1 80 ? -13.312 11.148 7.672 1 94.31 80 ARG A C 1
ATOM 638 O O . ARG A 1 80 ? -14.062 10.289 7.211 1 94.31 80 ARG A O 1
ATOM 645 N N . PRO A 1 81 ? -13.266 11.391 9.023 1 95.81 81 PRO A N 1
ATOM 646 C CA . PRO A 1 81 ? -13.93 10.484 9.961 1 95.81 81 PRO A CA 1
ATOM 647 C C . PRO A 1 81 ? -15.453 10.57 9.883 1 95.81 81 PRO A C 1
ATOM 649 O O . PRO A 1 81 ? -16.156 9.617 10.234 1 95.81 81 PRO A O 1
ATOM 652 N N . LEU A 1 82 ? -15.961 11.68 9.383 1 96 82 LEU A N 1
ATOM 653 C CA . LEU A 1 82 ? -17.406 11.891 9.391 1 96 82 LEU A CA 1
ATOM 654 C C . LEU A 1 82 ? -18.078 11.047 8.312 1 96 82 LEU A C 1
ATOM 656 O O . LEU A 1 82 ? -19.312 10.945 8.281 1 96 82 LEU A O 1
ATOM 660 N N . THR A 1 83 ? -17.359 10.375 7.449 1 94.25 83 THR A N 1
ATOM 661 C CA . THR A 1 83 ? -17.922 9.508 6.414 1 94.25 83 THR A CA 1
ATOM 662 C C . THR A 1 83 ? -18.391 8.188 7.012 1 94.25 83 THR A C 1
ATOM 664 O O . THR A 1 83 ? -19.094 7.422 6.352 1 94.25 83 THR A O 1
ATOM 667 N N . GLY A 1 84 ? -18.016 7.926 8.273 1 94.5 84 GLY A N 1
ATOM 668 C CA . GLY A 1 84 ? -18.359 6.66 8.906 1 94.5 84 GLY A CA 1
ATOM 669 C C . GLY A 1 84 ? -17.328 5.57 8.664 1 94.5 84 GLY A C 1
ATOM 670 O O . GLY A 1 84 ? -17.406 4.488 9.25 1 94.5 84 GLY A O 1
ATOM 671 N N . ARG A 1 85 ? -16.406 5.844 7.848 1 92.62 85 ARG A N 1
ATOM 672 C CA . ARG A 1 85 ? -15.352 4.875 7.586 1 92.62 85 ARG A CA 1
ATOM 673 C C . ARG A 1 85 ? -14.328 4.855 8.719 1 92.62 85 ARG A C 1
ATOM 675 O O . ARG A 1 85 ? -14.164 5.848 9.43 1 92.62 85 ARG A O 1
ATOM 682 N N . VAL A 1 86 ? -13.742 3.645 8.812 1 92 86 VAL A N 1
ATOM 683 C CA . VAL A 1 86 ? -12.648 3.494 9.773 1 92 86 VAL A CA 1
ATOM 684 C C . VAL A 1 86 ? -11.312 3.451 9.031 1 92 86 VAL A C 1
ATOM 686 O O . VAL A 1 86 ? -11.164 2.723 8.047 1 92 86 VAL A O 1
ATOM 689 N N . LEU A 1 87 ? -10.414 4.215 9.523 1 94.06 87 LEU A N 1
ATOM 690 C CA . LEU A 1 87 ? -9.094 4.25 8.898 1 94.06 87 LEU A CA 1
ATOM 691 C C . LEU A 1 87 ? -8.352 2.941 9.125 1 94.06 87 LEU A C 1
ATOM 693 O O . LEU A 1 87 ? -8.414 2.359 10.211 1 94.06 87 LEU A O 1
ATOM 697 N N . SER A 1 88 ? -7.609 2.525 8.094 1 90.56 88 SER A N 1
ATOM 698 C CA . SER A 1 88 ? -6.746 1.352 8.18 1 90.56 88 SER A CA 1
ATOM 699 C C . SER A 1 88 ? -5.812 1.434 9.383 1 90.56 88 SER A C 1
ATOM 701 O O . SER A 1 88 ? -5.148 2.451 9.594 1 90.56 88 SER A O 1
ATOM 703 N N . ALA A 1 89 ? -5.715 0.376 10.156 1 91.25 89 ALA A N 1
ATOM 704 C CA . ALA A 1 89 ? -4.82 0.307 11.312 1 91.25 89 ALA A CA 1
ATOM 705 C C . ALA A 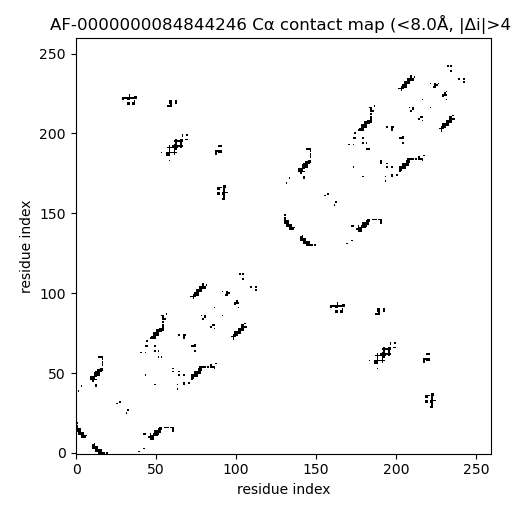1 89 ? -3.363 0.461 10.883 1 91.25 89 ALA A C 1
ATOM 707 O O . ALA A 1 89 ? -2.553 1.032 11.617 1 91.25 89 ALA A O 1
ATOM 708 N N . MET A 1 90 ? -3.008 -0.009 9.688 1 91.44 90 MET A N 1
ATOM 709 C CA . MET A 1 90 ? -1.652 0.118 9.164 1 91.44 90 MET A CA 1
ATOM 710 C C . MET A 1 90 ? -1.283 1.583 8.961 1 91.44 90 MET A C 1
ATOM 712 O O . MET A 1 90 ? -0.184 2.006 9.32 1 91.44 90 MET A O 1
ATOM 716 N N . ILE A 1 91 ? -2.189 2.289 8.414 1 94.5 91 ILE A N 1
ATOM 717 C CA . ILE A 1 91 ? -1.94 3.699 8.141 1 94.5 91 ILE A CA 1
ATOM 718 C C . ILE A 1 91 ? -1.93 4.488 9.445 1 94.5 91 ILE A C 1
ATOM 720 O O . ILE A 1 91 ? -1.002 5.258 9.711 1 94.5 91 ILE A O 1
ATOM 724 N N . ARG A 1 92 ? -2.953 4.289 10.25 1 95.69 92 ARG A N 1
ATOM 725 C CA . ARG A 1 92 ? -3.002 4.977 11.539 1 95.69 92 ARG A CA 1
ATOM 726 C C . ARG A 1 92 ? -1.777 4.645 12.383 1 95.69 92 ARG A C 1
ATOM 728 O O . ARG A 1 92 ? -1.2 5.523 13.023 1 95.69 92 ARG A O 1
ATOM 735 N N . GLY A 1 93 ? -1.382 3.453 12.383 1 95.75 93 GLY A N 1
ATOM 736 C CA . GLY A 1 93 ? -0.263 2.99 13.188 1 95.75 93 GLY A CA 1
ATOM 737 C C . GLY A 1 93 ? 1.078 3.496 12.695 1 95.75 93 GLY A C 1
ATOM 738 O O . GLY A 1 93 ? 2.062 3.488 13.438 1 95.75 93 GLY A O 1
ATOM 739 N N . ALA A 1 94 ? 1.137 3.914 11.492 1 96.88 94 ALA A N 1
ATOM 740 C CA . ALA A 1 94 ? 2.379 4.398 10.891 1 96.88 94 ALA A CA 1
ATOM 741 C C . ALA A 1 94 ? 2.654 5.844 11.305 1 96.88 94 ALA A C 1
ATOM 743 O O . ALA A 1 94 ? 3.77 6.344 11.133 1 96.88 94 ALA A O 1
ATOM 744 N N . GLU A 1 95 ? 1.624 6.523 11.742 1 96.75 95 GLU A N 1
ATOM 745 C CA . GLU A 1 95 ? 1.779 7.918 12.148 1 96.75 95 GLU A CA 1
ATOM 746 C C . GLU A 1 95 ? 2.822 8.055 13.258 1 96.75 95 GLU A C 1
ATOM 748 O O . GLU A 1 95 ? 2.791 7.309 14.242 1 96.75 95 GLU A O 1
ATOM 753 N N . ASN A 1 96 ? 3.768 9.008 12.977 1 95.44 96 ASN A N 1
ATOM 754 C CA . ASN A 1 96 ? 4.777 9.234 14 1 95.44 96 ASN A CA 1
ATOM 755 C C . ASN A 1 96 ? 4.922 10.711 14.344 1 95.44 96 ASN A C 1
ATOM 757 O O . ASN A 1 96 ? 5.816 11.102 15.094 1 95.44 96 ASN A O 1
ATOM 761 N N . GLY A 1 97 ? 4.164 11.539 13.727 1 92.06 97 GLY A N 1
ATOM 762 C CA . GLY A 1 97 ? 4.094 12.953 14.047 1 92.06 97 GLY A CA 1
ATOM 763 C C . GLY A 1 97 ? 5.203 13.766 13.406 1 92.06 97 GLY A C 1
ATOM 764 O O . GLY A 1 97 ? 5.254 14.984 13.562 1 92.06 97 GLY A O 1
ATOM 765 N N . VAL A 1 98 ? 6.102 13.094 12.734 1 92.62 98 VAL A N 1
ATOM 766 C CA . VAL A 1 98 ? 7.246 13.773 12.133 1 92.62 98 VAL A CA 1
ATOM 767 C C . VAL A 1 98 ? 7.234 13.562 10.617 1 92.62 98 VAL A C 1
ATOM 769 O O . VAL A 1 98 ? 6.578 14.305 9.891 1 92.62 98 VAL A O 1
ATOM 772 N N . GLN A 1 99 ? 7.688 12.398 10.148 1 95.12 99 GLN A N 1
ATOM 773 C CA . GLN A 1 99 ? 7.762 12.117 8.719 1 95.12 99 GLN A CA 1
ATOM 774 C C . GLN A 1 99 ? 6.426 11.594 8.195 1 95.12 99 GLN A C 1
ATOM 776 O O . GLN A 1 99 ? 6.148 11.68 7 1 95.12 99 GLN A O 1
ATOM 781 N N . PHE A 1 100 ? 5.629 11.047 9.078 1 97.25 100 PHE A N 1
ATOM 782 C CA . PHE A 1 100 ? 4.348 10.453 8.719 1 97.25 100 PHE A CA 1
ATOM 783 C C . PHE A 1 100 ? 3.23 11 9.602 1 97.25 100 PHE A C 1
ATOM 785 O O . PHE A 1 100 ? 3.139 10.664 10.781 1 97.25 100 PHE A O 1
ATOM 792 N N . GLN A 1 101 ? 2.348 11.766 9.008 1 96.38 101 GLN A N 1
ATOM 793 C CA . GLN A 1 101 ? 1.251 12.383 9.75 1 96.38 101 GLN A CA 1
ATOM 794 C C . GLN A 1 101 ? -0.1 11.992 9.156 1 96.38 101 GLN A C 1
ATOM 796 O O . GLN A 1 101 ? -0.244 11.898 7.938 1 96.38 101 GLN A O 1
ATOM 801 N N . VAL A 1 102 ? -1.051 11.773 10.016 1 96.69 102 VAL A N 1
ATOM 802 C CA . VAL A 1 102 ? -2.447 11.578 9.641 1 96.69 102 VAL A CA 1
ATOM 803 C C . VAL A 1 102 ? -3.295 12.727 10.18 1 96.69 102 VAL A C 1
ATOM 805 O O . VAL A 1 102 ? -3.252 13.031 11.375 1 96.69 102 VAL A O 1
ATOM 808 N N . CYS A 1 103 ? -4.012 13.352 9.305 1 95.56 103 CYS A N 1
ATOM 809 C CA . CYS A 1 103 ? -4.855 14.477 9.688 1 95.56 103 CYS A CA 1
ATOM 810 C C . CYS A 1 103 ? -6.316 14.195 9.367 1 95.56 103 CYS A C 1
ATOM 812 O O . CYS A 1 103 ? -6.656 13.867 8.227 1 95.56 103 CYS A O 1
ATOM 814 N N . ASP A 1 104 ? -7.109 14.289 10.406 1 95.88 104 ASP A N 1
ATOM 815 C CA . ASP A 1 104 ? -8.555 14.258 10.18 1 95.88 104 ASP A CA 1
ATOM 816 C C . ASP A 1 104 ? -9.055 15.602 9.672 1 95.88 104 ASP A C 1
ATOM 818 O O . ASP A 1 104 ? -8.664 16.656 10.172 1 95.88 104 ASP A O 1
ATOM 822 N N . TYR A 1 105 ? -9.844 15.508 8.625 1 93 105 TYR A N 1
ATOM 823 C CA . TYR A 1 105 ? -10.32 16.75 8.047 1 93 105 TYR A CA 1
ATOM 824 C C . TYR A 1 105 ? -11.75 16.625 7.551 1 93 105 TYR A C 1
ATOM 826 O O . TYR A 1 105 ? -12.305 15.516 7.523 1 93 105 TYR A O 1
ATOM 834 N N . VAL A 1 106 ? -12.43 17.781 7.344 1 93.56 106 VAL A N 1
ATOM 835 C CA . VAL A 1 106 ? -13.703 17.828 6.633 1 93.56 106 VAL A CA 1
ATOM 836 C C . VAL A 1 106 ? -13.484 18.391 5.227 1 93.56 106 VAL A C 1
ATOM 838 O O . VAL A 1 106 ? -12.625 19.25 5.016 1 93.56 106 VAL A O 1
ATOM 841 N N . GLU A 1 107 ? -14.242 17.828 4.266 1 86.62 107 GLU A N 1
ATOM 842 C CA . GLU A 1 107 ? -14.023 18.078 2.848 1 86.62 107 GLU A CA 1
ATOM 843 C C . GLU A 1 107 ? -13.867 19.578 2.578 1 86.62 107 GLU A C 1
ATOM 845 O O . GLU A 1 107 ? -12.977 19.984 1.823 1 86.62 107 GLU A O 1
ATOM 850 N N . LYS A 1 108 ? -14.602 20.422 3.234 1 90.31 108 LYS A N 1
ATOM 851 C CA . LYS A 1 108 ? -14.586 21.859 2.994 1 90.31 108 LYS A CA 1
ATOM 852 C C . LYS A 1 108 ? -13.281 22.484 3.482 1 90.31 108 LYS A C 1
ATOM 854 O O . LYS A 1 108 ? -12.914 23.578 3.061 1 90.31 108 LYS A O 1
ATOM 859 N N . ASP A 1 109 ? -12.531 21.766 4.293 1 90.75 109 ASP A N 1
ATOM 860 C CA . ASP A 1 109 ? -11.328 22.312 4.906 1 90.75 109 ASP A CA 1
ATOM 861 C C . ASP A 1 109 ? -10.07 21.703 4.277 1 90.75 109 ASP A C 1
ATOM 863 O O . ASP A 1 109 ? -8.969 21.859 4.805 1 90.75 109 ASP A O 1
ATOM 867 N N . LEU A 1 110 ? -10.195 21.047 3.201 1 86 110 LEU A N 1
ATOM 868 C CA . LEU A 1 110 ? -9.086 20.312 2.594 1 86 110 LEU A CA 1
ATOM 869 C C . LEU A 1 110 ? -7.906 21.25 2.338 1 86 110 LEU A C 1
ATOM 871 O O . LEU A 1 110 ? -6.789 20.984 2.789 1 86 110 LEU A O 1
ATOM 875 N N . GLU A 1 111 ? -8.141 22.297 1.607 1 82.19 111 GLU A N 1
ATOM 876 C CA . GLU A 1 111 ? -7.07 23.219 1.229 1 82.19 111 GLU A CA 1
ATOM 877 C C . GLU A 1 111 ? -6.395 23.828 2.461 1 82.19 111 GLU A C 1
ATOM 879 O O . GLU A 1 111 ? -5.168 23.906 2.521 1 82.19 111 GLU A O 1
ATOM 884 N N . ARG A 1 112 ? -7.219 24.203 3.4 1 87.44 112 ARG A N 1
ATOM 885 C CA . ARG A 1 112 ? -6.688 24.781 4.633 1 87.44 112 ARG A CA 1
ATOM 886 C C . ARG A 1 112 ? -5.848 23.766 5.398 1 87.44 112 ARG A C 1
ATOM 888 O O . ARG A 1 112 ? -4.785 24.094 5.926 1 87.44 112 ARG A O 1
ATOM 895 N N . THR A 1 113 ? -6.352 22.547 5.461 1 87.38 113 THR A N 1
ATOM 896 C CA . THR A 1 113 ? -5.637 21.484 6.156 1 87.38 113 THR A CA 1
ATOM 897 C C . THR A 1 113 ? -4.258 21.266 5.539 1 87.38 113 THR A C 1
ATOM 899 O O . THR A 1 113 ? -3.264 21.156 6.254 1 87.38 113 THR A O 1
ATOM 902 N N . ILE A 1 114 ? -4.172 21.266 4.219 1 85.69 114 ILE A N 1
ATOM 903 C CA . ILE A 1 114 ? -2.914 21.047 3.51 1 85.69 114 ILE A CA 1
ATOM 904 C C . ILE A 1 114 ? -1.991 22.25 3.719 1 85.69 114 ILE A C 1
ATOM 906 O O . ILE A 1 114 ? -0.797 22.078 3.979 1 85.69 114 ILE A O 1
ATOM 910 N N . GLN A 1 115 ? -2.541 23.422 3.633 1 83.81 115 GLN A N 1
ATOM 911 C CA . GLN A 1 115 ? -1.76 24.641 3.82 1 83.81 115 GLN A CA 1
ATOM 912 C C . GLN A 1 115 ? -1.118 24.672 5.203 1 83.81 115 GLN A C 1
ATOM 914 O O . GLN A 1 115 ? 0.053 25.031 5.34 1 83.81 115 GLN A O 1
ATOM 919 N N . GLU A 1 116 ? -1.897 24.328 6.227 1 89.06 116 GLU A N 1
ATOM 920 C CA . GLU A 1 116 ? -1.396 24.312 7.598 1 89.06 116 GLU A CA 1
ATOM 921 C C . GLU A 1 116 ? -0.231 23.328 7.75 1 89.06 116 GLU A C 1
ATOM 923 O O . GLU A 1 116 ? 0.722 23.609 8.484 1 89.06 116 GLU A O 1
ATOM 928 N N . TYR A 1 117 ? -0.386 22.281 7.09 1 88.38 117 TYR A N 1
ATOM 929 C CA . TYR A 1 117 ? 0.69 21.297 7.125 1 88.38 117 TYR A CA 1
ATOM 930 C C . TYR A 1 117 ? 1.979 21.875 6.559 1 88.38 117 TYR A C 1
ATOM 932 O O . TYR A 1 117 ? 3.047 21.75 7.164 1 88.38 117 TYR A O 1
ATOM 940 N N . PHE A 1 118 ? 1.909 22.469 5.457 1 84.5 118 PHE A N 1
ATOM 941 C CA . PHE A 1 118 ? 3.096 22.953 4.762 1 84.5 118 PHE A CA 1
ATOM 942 C C . PHE A 1 118 ? 3.682 24.172 5.477 1 84.5 118 PHE A C 1
ATOM 944 O O . PHE A 1 118 ? 4.887 24.422 5.402 1 84.5 118 PHE A O 1
ATOM 951 N N . GLU A 1 119 ? 2.863 24.875 6.145 1 85.75 119 GLU A N 1
ATOM 952 C CA . GLU A 1 119 ? 3.346 26.016 6.914 1 85.75 119 GLU A CA 1
ATOM 953 C C . GLU A 1 119 ? 4.215 25.562 8.086 1 85.75 119 GLU A C 1
ATOM 955 O O . GLU A 1 119 ? 5.09 26.312 8.539 1 85.75 119 GLU A O 1
ATOM 960 N N . LYS A 1 120 ? 3.986 24.438 8.523 1 86.81 120 LYS A N 1
ATOM 961 C CA . LYS A 1 120 ? 4.723 23.906 9.672 1 86.81 120 LYS A CA 1
ATOM 962 C C . LYS A 1 120 ? 6.004 23.203 9.227 1 86.81 120 LYS A C 1
ATOM 964 O O . LYS A 1 120 ? 6.844 22.859 10.055 1 86.81 120 LYS A O 1
ATOM 969 N N . LEU A 1 121 ? 6.137 22.906 7.926 1 82 121 LEU A N 1
ATOM 970 C CA . LEU A 1 121 ? 7.328 22.219 7.438 1 82 121 LEU A CA 1
ATOM 971 C C . LEU A 1 121 ? 8.539 23.141 7.473 1 82 121 LEU A C 1
ATOM 973 O O . LEU A 1 121 ? 8.438 24.328 7.113 1 82 121 LEU A O 1
ATOM 977 N N . PRO A 1 122 ? 9.602 22.562 8.07 1 73.56 122 PRO A N 1
ATOM 978 C CA . PRO A 1 122 ? 10.805 23.391 8.008 1 73.56 122 PRO A CA 1
ATOM 979 C C . PRO A 1 122 ? 11.258 23.688 6.578 1 73.56 122 PRO A C 1
ATOM 981 O O . PRO A 1 122 ? 10.977 22.891 5.672 1 73.56 122 PRO A O 1
ATOM 984 N N . PRO A 1 123 ? 11.734 24.859 6.332 1 60.25 123 PRO A N 1
ATOM 985 C CA . PRO A 1 123 ? 12.188 25.188 4.984 1 60.25 123 PRO A CA 1
ATOM 986 C C . PRO A 1 123 ? 13.195 24.188 4.43 1 60.25 123 PRO A C 1
ATOM 988 O O . PRO A 1 123 ? 13.961 23.594 5.191 1 60.25 123 PRO A O 1
ATOM 991 N N . ALA A 1 124 ? 12.859 23.516 3.27 1 56.09 124 ALA A N 1
ATOM 992 C CA . ALA A 1 124 ? 13.82 22.641 2.611 1 56.09 124 ALA A CA 1
ATOM 993 C C . ALA A 1 124 ? 15.211 23.266 2.598 1 56.09 124 ALA A C 1
ATOM 995 O O . ALA A 1 124 ? 15.352 24.484 2.533 1 56.09 124 ALA A O 1
ATOM 996 N N . PRO A 1 125 ? 16.109 22.328 2.943 1 50.12 125 PRO A N 1
ATOM 997 C CA . PRO A 1 125 ? 17.422 22.969 2.795 1 50.12 125 PRO A CA 1
ATOM 998 C C . PRO A 1 125 ? 17.641 23.531 1.396 1 50.12 125 PRO A C 1
ATOM 1000 O O . PRO A 1 125 ? 17.234 22.922 0.404 1 50.12 125 PRO A O 1
ATOM 1003 N N . VAL A 1 126 ? 17.734 24.75 1.277 1 42.31 126 VAL A N 1
ATOM 1004 C CA . VAL A 1 126 ? 18.141 25.359 0.016 1 42.31 126 VAL A CA 1
ATOM 1005 C C . VAL A 1 126 ? 19.391 24.656 -0.515 1 42.31 126 VAL A C 1
ATOM 1007 O O . VAL A 1 126 ? 20.359 24.469 0.219 1 42.31 126 VAL A O 1
ATOM 1010 N N . LYS A 1 127 ? 19.156 23.688 -1.394 1 45.06 127 LYS A N 1
ATOM 1011 C CA . LYS A 1 127 ? 20.344 23.203 -2.094 1 45.06 127 LYS A CA 1
ATOM 1012 C C . LYS A 1 127 ? 21.234 24.375 -2.555 1 45.06 127 LYS A C 1
ATOM 1014 O O . LYS A 1 127 ? 20.797 25.203 -3.359 1 45.06 127 LYS A O 1
ATOM 1019 N N . MET A 1 128 ? 22.047 24.781 -1.702 1 29.69 128 MET A N 1
ATOM 1020 C CA . MET A 1 128 ? 23.062 25.703 -2.203 1 29.69 128 MET A CA 1
ATOM 1021 C C . MET A 1 128 ? 23.875 25.047 -3.316 1 29.69 128 MET A C 1
ATOM 1023 O O . MET A 1 128 ? 24.406 23.953 -3.141 1 29.69 128 MET A O 1
ATOM 1027 N N . SER A 1 129 ? 23.297 25.219 -4.492 1 35.84 129 SER A N 1
ATOM 1028 C CA . SER A 1 129 ? 24.234 25.016 -5.59 1 35.84 129 SER A CA 1
ATOM 1029 C C . SER A 1 129 ? 25.625 25.484 -5.223 1 35.84 129 SER A C 1
ATOM 1031 O O . SER A 1 129 ? 25.828 26.672 -4.914 1 35.84 129 SER A O 1
ATOM 1033 N N . LEU A 1 130 ? 26.406 24.594 -4.531 1 29.39 130 LEU A N 1
ATOM 1034 C CA . LEU A 1 130 ? 27.828 24.922 -4.672 1 29.39 130 LEU A CA 1
ATOM 1035 C C . LEU A 1 130 ? 28.281 24.797 -6.121 1 29.39 130 LEU A C 1
ATOM 1037 O O . LEU A 1 130 ? 27.812 23.891 -6.836 1 29.39 130 LEU A O 1
ATOM 1041 N N . MET B 1 1 ? -5.348 -8.523 8.492 1 49.75 1 MET B N 1
ATOM 1042 C CA . MET B 1 1 ? -4.742 -9.57 9.32 1 49.75 1 MET B CA 1
ATOM 1043 C C . MET B 1 1 ? -3.619 -10.273 8.57 1 49.75 1 MET B C 1
ATOM 1045 O O . MET B 1 1 ? -3.664 -10.383 7.34 1 49.75 1 MET B O 1
ATOM 1049 N N . CYS B 1 2 ? -2.525 -10.117 9.195 1 55.16 2 CYS B N 1
ATOM 1050 C CA . CYS B 1 2 ? -1.362 -10.742 8.578 1 55.16 2 CYS B CA 1
ATOM 1051 C C . CYS B 1 2 ? -1.068 -12.094 9.219 1 55.16 2 CYS B C 1
ATOM 1053 O O . CYS B 1 2 ? -1.204 -12.258 10.43 1 55.16 2 CYS B O 1
ATOM 1055 N N . GLU B 1 3 ? -1.236 -13.273 8.367 1 58.16 3 GLU B N 1
ATOM 1056 C CA . GLU B 1 3 ? -0.794 -14.586 8.828 1 58.16 3 GLU B CA 1
ATOM 1057 C C . GLU B 1 3 ? 0.578 -14.938 8.258 1 58.16 3 GLU B C 1
ATOM 1059 O O . GLU B 1 3 ? 0.914 -14.531 7.145 1 58.16 3 GLU B O 1
ATOM 1064 N N . VAL B 1 4 ? 1.44 -15.273 9.195 1 56.97 4 VAL B N 1
ATOM 1065 C CA . VAL B 1 4 ? 2.732 -15.789 8.758 1 56.97 4 VAL B CA 1
ATOM 1066 C C . VAL B 1 4 ? 2.645 -17.297 8.531 1 56.97 4 VAL B C 1
ATOM 1068 O O . VAL B 1 4 ? 2.109 -18.016 9.375 1 56.97 4 VAL B O 1
ATOM 1071 N N . LEU B 1 5 ? 2.807 -17.703 7.359 1 58.91 5 LEU B N 1
ATOM 1072 C CA . LEU B 1 5 ? 2.867 -19.125 7.043 1 58.91 5 LEU B CA 1
ATOM 1073 C C . LEU B 1 5 ? 4.301 -19.547 6.75 1 58.91 5 LEU B C 1
ATOM 1075 O O . LEU B 1 5 ? 5.141 -18.719 6.387 1 58.91 5 LEU B O 1
ATOM 1079 N N . TYR B 1 6 ? 4.668 -20.656 7.277 1 50.38 6 TYR B N 1
ATOM 1080 C CA . TYR B 1 6 ? 5.965 -21.25 6.965 1 50.38 6 TYR B CA 1
ATOM 1081 C C . TYR B 1 6 ? 5.832 -22.328 5.902 1 50.38 6 TYR B C 1
ATOM 1083 O O . TYR B 1 6 ? 4.91 -23.141 5.949 1 50.38 6 TYR B O 1
ATOM 1091 N N . PHE B 1 7 ? 6.402 -21.984 4.887 1 44.97 7 PHE B N 1
ATOM 1092 C CA . PHE B 1 7 ? 6.488 -23 3.844 1 44.97 7 PHE B CA 1
ATOM 1093 C C . PHE B 1 7 ? 7.938 -23.359 3.557 1 44.97 7 PHE B C 1
ATOM 1095 O O . PHE B 1 7 ? 8.648 -22.609 2.889 1 44.97 7 PHE B O 1
ATOM 1102 N N . SER B 1 8 ? 8.273 -24.641 3.805 1 46.66 8 SER B N 1
ATOM 1103 C CA . SER B 1 8 ? 9.602 -25.172 3.523 1 46.66 8 SER B CA 1
ATOM 1104 C C . SER B 1 8 ? 10.68 -24.141 3.854 1 46.66 8 SER B C 1
ATOM 1106 O O . SER B 1 8 ? 11.523 -23.828 3.01 1 46.66 8 SER B O 1
ATOM 1108 N N . ASN B 1 9 ? 10.727 -23.531 4.867 1 48.19 9 ASN B N 1
ATOM 1109 C CA . ASN B 1 9 ? 11.711 -22.609 5.41 1 48.19 9 ASN B CA 1
ATOM 1110 C C . ASN B 1 9 ? 11.539 -21.203 4.832 1 48.19 9 ASN B C 1
ATOM 1112 O O . ASN B 1 9 ? 12.453 -20.375 4.918 1 48.19 9 ASN B O 1
ATOM 1116 N N . ILE B 1 10 ? 10.438 -21.266 4.027 1 53.72 10 ILE B N 1
ATOM 1117 C CA . ILE B 1 10 ? 10.125 -19.953 3.461 1 53.72 10 ILE B CA 1
ATOM 1118 C C . ILE B 1 10 ? 9.086 -19.25 4.332 1 53.72 10 ILE B C 1
ATOM 1120 O O . ILE B 1 10 ? 8.055 -19.844 4.672 1 53.72 10 ILE B O 1
ATOM 1124 N N . VAL B 1 11 ? 9.383 -18.125 4.828 1 56.44 11 VAL B N 1
ATOM 1125 C CA . VAL B 1 11 ? 8.422 -17.328 5.59 1 56.44 11 VAL B CA 1
ATOM 1126 C C . VAL B 1 11 ? 7.512 -16.562 4.633 1 56.44 11 VAL B C 1
ATOM 1128 O O . VAL B 1 11 ? 7.984 -15.781 3.809 1 56.44 11 VAL B O 1
ATOM 1131 N N . ILE B 1 12 ? 6.262 -17.078 4.715 1 62.78 12 ILE B N 1
ATOM 1132 C CA . ILE B 1 12 ? 5.246 -16.453 3.869 1 62.78 12 ILE B CA 1
ATOM 1133 C C . ILE B 1 12 ? 4.371 -15.531 4.711 1 62.78 12 ILE B C 1
ATOM 1135 O O . ILE B 1 12 ? 3.838 -15.945 5.746 1 62.78 12 ILE B O 1
ATOM 1139 N N . LYS B 1 13 ? 4.379 -14.32 4.402 1 65.81 13 LYS B N 1
ATOM 1140 C CA . LYS B 1 13 ? 3.393 -13.422 4.988 1 65.81 13 LYS B CA 1
ATOM 1141 C C . LYS B 1 13 ? 2.201 -13.227 4.055 1 65.81 13 LYS B C 1
ATOM 1143 O O . LYS B 1 13 ? 2.377 -12.922 2.871 1 65.81 13 LYS B O 1
ATOM 1148 N N . VAL B 1 14 ? 1.092 -13.703 4.598 1 66 14 VAL B N 1
ATOM 1149 C CA . VAL B 1 14 ? -0.14 -13.594 3.826 1 66 14 VAL B CA 1
ATOM 1150 C C . VAL B 1 14 ? -0.967 -12.414 4.336 1 66 14 VAL B C 1
ATOM 1152 O O . VAL B 1 14 ? -1.201 -12.289 5.539 1 66 14 VAL B O 1
ATOM 1155 N N . PHE B 1 15 ? -1.155 -11.492 3.494 1 63.5 15 PHE B N 1
ATOM 1156 C CA . PHE B 1 15 ? -2.027 -10.367 3.814 1 63.5 15 PHE B CA 1
ATOM 1157 C C . PHE B 1 15 ? -3.428 -10.594 3.26 1 63.5 15 PHE B C 1
ATOM 1159 O O . PHE B 1 15 ? -3.59 -10.914 2.08 1 63.5 15 PHE B O 1
ATOM 1166 N N . TRP B 1 16 ? -4.375 -10.93 4.176 1 54.44 16 TRP B N 1
ATOM 1167 C CA . TRP B 1 16 ? -5.77 -11.023 3.756 1 54.44 16 TRP B CA 1
ATOM 1168 C C . TRP B 1 16 ? -6.586 -9.867 4.328 1 54.44 16 TRP B C 1
ATOM 1170 O O . TRP B 1 16 ? -6.332 -9.414 5.445 1 54.44 16 TRP B O 1
ATOM 1180 N N . ASP B 1 17 ? -6.957 -8.891 3.572 1 48.94 17 ASP B N 1
ATOM 1181 C CA . ASP B 1 17 ? -7.898 -7.938 4.152 1 48.94 17 ASP B CA 1
ATOM 1182 C C . ASP B 1 17 ? -9.211 -8.617 4.527 1 48.94 17 ASP B C 1
ATOM 1184 O O . ASP B 1 17 ? -10.062 -8.844 3.668 1 48.94 17 ASP B O 1
ATOM 1188 N N . LEU B 1 18 ? -9.305 -9.773 5.051 1 36.91 18 LEU B N 1
ATOM 1189 C CA . LEU B 1 18 ? -10.625 -9.984 5.625 1 36.91 18 LEU B CA 1
ATOM 1190 C C . LEU B 1 18 ? -11.062 -8.781 6.457 1 36.91 18 LEU B C 1
ATOM 1192 O O . LEU B 1 18 ? -10.258 -8.227 7.215 1 36.91 18 LEU B O 1
ATOM 1196 N N . HIS B 1 19 ? -11.844 -7.945 5.957 1 37.03 19 HIS B N 1
ATOM 1197 C CA . HIS B 1 19 ? -12.633 -7.211 6.941 1 37.03 19 HIS B CA 1
ATOM 1198 C C . HIS B 1 19 ? -12.789 -8.008 8.234 1 37.03 19 HIS B C 1
ATOM 1200 O O . HIS B 1 19 ? -13.797 -8.688 8.43 1 37.03 19 HIS B O 1
ATOM 1206 N N . SER B 1 20 ? -12.102 -8.945 8.516 1 32.91 20 SER B N 1
ATOM 1207 C CA . SER B 1 20 ? -12.492 -9.242 9.891 1 32.91 20 SER B CA 1
ATOM 1208 C C . SER B 1 20 ? -12.484 -7.98 10.75 1 32.91 20 SER B C 1
ATOM 1210 O O . SER B 1 20 ? -11.438 -7.359 10.945 1 32.91 20 SER B O 1
ATOM 1212 N N . ALA B 1 21 ? -13.438 -7.145 10.602 1 31.22 21 ALA B N 1
ATOM 1213 C CA . ALA B 1 21 ? -14.031 -6.406 11.711 1 31.22 21 ALA B CA 1
ATOM 1214 C C . ALA B 1 21 ? -13.766 -7.109 13.039 1 31.22 21 ALA B C 1
ATOM 1216 O O . ALA B 1 21 ? -14.531 -6.957 13.992 1 31.22 21 ALA B O 1
ATOM 1217 N N . GLN B 1 22 ? -13.289 -8.273 13.062 1 31.42 22 GLN B N 1
ATOM 1218 C CA . GLN B 1 22 ? -13.219 -8.477 14.508 1 31.42 22 GLN B CA 1
ATOM 1219 C C . GLN B 1 22 ? -12.672 -7.246 15.211 1 31.42 22 GLN B C 1
ATOM 1221 O O . GLN B 1 22 ? -11.586 -6.766 14.883 1 31.42 22 GLN B O 1
ATOM 1226 N N . GLY B 1 23 ? -13.555 -6.297 15.359 1 30.72 23 GLY B N 1
ATOM 1227 C CA . GLY B 1 23 ? -13.586 -5.23 16.344 1 30.72 23 GLY B CA 1
ATOM 1228 C C . GLY B 1 23 ? -12.523 -5.375 17.422 1 30.72 23 GLY B C 1
ATOM 1229 O O . GLY B 1 23 ? -12.758 -5.992 18.453 1 30.72 23 GLY B O 1
ATOM 1230 N N . SER B 1 24 ? -11.539 -6.133 17.203 1 31.34 24 SER B N 1
ATOM 1231 C CA . SER B 1 24 ? -10.891 -5.766 18.453 1 31.34 24 SER B CA 1
ATOM 1232 C C . SER B 1 24 ? -10.945 -4.258 18.688 1 31.34 24 SER B C 1
ATOM 1234 O O . SER B 1 24 ? -10.391 -3.486 17.906 1 31.34 24 SER B O 1
ATOM 1236 N N . PHE B 1 25 ? -12.188 -3.781 18.891 1 30.17 25 PHE B N 1
ATOM 1237 C CA . PHE B 1 25 ? -12.516 -2.531 19.578 1 30.17 25 PHE B CA 1
ATOM 1238 C C . PHE B 1 25 ? -11.391 -2.111 20.5 1 30.17 25 PHE B C 1
ATOM 1240 O O . PHE B 1 25 ? -11.531 -2.188 21.734 1 30.17 25 PHE B O 1
ATOM 1247 N N . TYR B 1 26 ? -10.305 -2.889 20.469 1 31.88 26 TYR B N 1
ATOM 1248 C CA . TYR B 1 26 ? -9.586 -2.234 21.562 1 31.88 26 TYR B CA 1
ATOM 1249 C C . TYR B 1 26 ? -9.555 -0.724 21.359 1 31.88 26 TYR B C 1
ATOM 1251 O O . TYR B 1 26 ? -9.57 -0.239 20.234 1 31.88 26 TYR B O 1
ATOM 1259 N N . GLN B 1 27 ? -10.367 -0.046 22.047 1 32.25 27 GLN B N 1
ATOM 1260 C CA . GLN B 1 27 ? -10.164 1.375 22.312 1 32.25 27 GLN B CA 1
ATOM 1261 C C . GLN B 1 27 ? -8.742 1.802 21.938 1 32.25 27 GLN B C 1
ATOM 1263 O O . GLN B 1 27 ? -7.785 1.422 22.625 1 32.25 27 GLN B O 1
ATOM 1268 N N . CYS B 1 28 ? -8.414 1.603 20.719 1 36.94 28 CYS B N 1
ATOM 1269 C CA . CYS B 1 28 ? -7.094 1.905 20.188 1 36.94 28 CYS B CA 1
ATOM 1270 C C . CYS B 1 28 ? -6.582 3.24 20.719 1 36.94 28 CYS B C 1
ATOM 1272 O O . CYS B 1 28 ? -7.039 4.301 20.281 1 36.94 28 CYS B O 1
ATOM 1274 N N . GLU B 1 29 ? -6.41 3.217 21.594 1 45.34 29 GLU B N 1
ATOM 1275 C CA . GLU B 1 29 ? -5.32 4.129 21.922 1 45.34 29 GLU B CA 1
ATOM 1276 C C . GLU B 1 29 ? -4.148 3.967 20.953 1 45.34 29 GLU B C 1
ATOM 1278 O O . GLU B 1 29 ? -3.93 2.881 20.422 1 45.34 29 GLU B O 1
ATOM 1283 N N . GLU B 1 30 ? -3.713 4.934 20.141 1 59.06 30 GLU B N 1
ATOM 1284 C CA . GLU B 1 30 ? -2.5 5.105 19.344 1 59.06 30 GLU B CA 1
ATOM 1285 C C . GLU B 1 30 ? -1.511 3.971 19.594 1 59.06 30 GLU B C 1
ATOM 1287 O O . GLU B 1 30 ? -0.883 3.469 18.656 1 59.06 30 GLU B O 1
ATOM 1292 N N . LEU B 1 31 ? -1.596 3.398 20.797 1 64.06 31 LEU B N 1
ATOM 1293 C CA . LEU B 1 31 ? -0.611 2.385 21.156 1 64.06 31 LEU B CA 1
ATOM 1294 C C . LEU B 1 31 ? -0.938 1.049 20.5 1 64.06 31 LEU B C 1
ATOM 1296 O O . LEU B 1 31 ? -0.042 0.355 20.016 1 64.06 31 LEU B O 1
ATOM 1300 N N . GLY B 1 32 ? -2.27 0.938 20.25 1 83.25 32 GLY B N 1
ATOM 1301 C CA . GLY B 1 32 ? -2.615 -0.354 19.672 1 83.25 32 GLY B CA 1
ATOM 1302 C C . GLY B 1 32 ? -2.346 -0.437 18.188 1 83.25 32 GLY B C 1
ATOM 1303 O O . GLY B 1 32 ? -1.761 -1.412 17.703 1 83.25 32 GLY B O 1
ATOM 1304 N N . GLU B 1 33 ? -2.641 0.672 17.531 1 89.75 33 GLU B N 1
ATOM 1305 C CA . GLU B 1 33 ? -2.453 0.646 16.078 1 89.75 33 GLU B CA 1
ATOM 1306 C C . GLU B 1 33 ? -0.972 0.704 15.719 1 89.75 33 GLU B C 1
ATOM 1308 O O . GLU B 1 33 ? -0.542 0.08 14.75 1 89.75 33 GLU B O 1
ATOM 1313 N N . LYS B 1 34 ? -0.182 1.347 16.5 1 93.5 34 LYS B N 1
ATOM 1314 C CA . LYS B 1 34 ? 1.258 1.404 16.266 1 93.5 34 LYS B CA 1
ATOM 1315 C C . LYS B 1 34 ? 1.898 0.031 16.438 1 93.5 34 LYS B C 1
ATOM 1317 O O . LYS B 1 34 ? 2.793 -0.344 15.68 1 93.5 34 LYS B O 1
ATOM 1322 N N . LEU B 1 35 ? 1.496 -0.622 17.422 1 90.12 35 LEU B N 1
ATOM 1323 C CA . LEU B 1 35 ? 2.039 -1.954 17.656 1 90.12 35 LEU B CA 1
ATOM 1324 C C . LEU B 1 35 ? 1.714 -2.889 16.484 1 90.12 35 LEU B C 1
ATOM 1326 O O . LEU B 1 35 ? 2.557 -3.689 16.078 1 90.12 35 LEU B O 1
ATOM 1330 N N . ILE B 1 36 ? 0.531 -2.791 15.969 1 84.44 36 ILE B N 1
ATOM 1331 C CA . ILE B 1 36 ? 0.123 -3.6 14.828 1 84.44 36 ILE B CA 1
ATOM 1332 C C . ILE B 1 36 ? 1.011 -3.277 13.625 1 84.44 36 ILE B C 1
ATOM 1334 O O . ILE B 1 36 ? 1.555 -4.18 12.984 1 84.44 36 ILE B O 1
ATOM 1338 N N . HIS B 1 37 ? 1.13 -2.031 13.359 1 92.31 37 HIS B N 1
ATOM 1339 C CA . HIS B 1 37 ? 1.965 -1.592 12.25 1 92.31 37 HIS B CA 1
ATOM 1340 C C . HIS B 1 37 ? 3.393 -2.109 12.391 1 92.31 37 HIS B C 1
ATOM 1342 O O . HIS B 1 37 ? 3.926 -2.736 11.477 1 92.31 37 HIS B O 1
ATOM 1348 N N . ASP B 1 38 ? 3.979 -1.846 13.539 1 92.25 38 ASP B N 1
ATOM 1349 C CA . ASP B 1 38 ? 5.383 -2.191 13.734 1 92.25 38 ASP B CA 1
ATOM 1350 C C . ASP B 1 38 ? 5.598 -3.697 13.617 1 92.25 38 ASP B C 1
ATOM 1352 O O . ASP B 1 38 ? 6.578 -4.148 13.016 1 92.25 38 ASP B O 1
ATOM 1356 N N . GLN B 1 39 ? 4.746 -4.453 14.141 1 86.5 39 GLN B N 1
ATOM 1357 C CA . G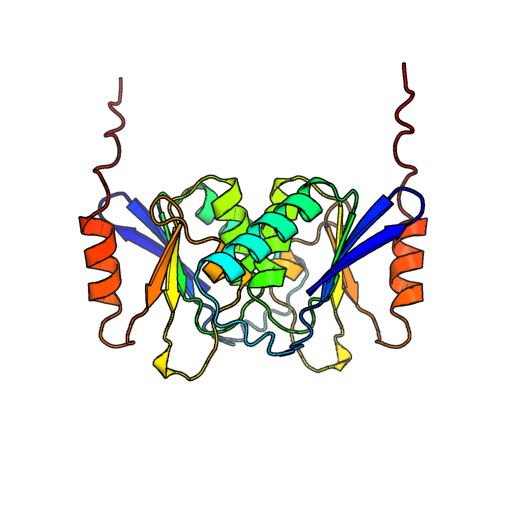LN B 1 39 ? 4.863 -5.906 14.07 1 86.5 39 GLN B CA 1
ATOM 1358 C C . GLN B 1 39 ? 4.73 -6.406 12.633 1 86.5 39 GLN B C 1
ATOM 1360 O O . GLN B 1 39 ? 5.527 -7.227 12.18 1 86.5 39 GLN B O 1
ATOM 1365 N N . ASP B 1 40 ? 3.66 -5.926 11.984 1 87.5 40 ASP B N 1
ATOM 1366 C CA . ASP B 1 40 ? 3.457 -6.336 10.594 1 87.5 40 ASP B CA 1
ATOM 1367 C C . ASP B 1 40 ? 4.68 -6.008 9.742 1 87.5 40 ASP B C 1
ATOM 1369 O O . ASP B 1 40 ? 5.066 -6.793 8.875 1 87.5 40 ASP B O 1
ATOM 1373 N N . VAL B 1 41 ? 5.293 -4.875 9.953 1 91.06 41 VAL B N 1
ATOM 1374 C CA . VAL B 1 41 ? 6.461 -4.469 9.18 1 91.06 41 VAL B CA 1
ATOM 1375 C C . VAL B 1 41 ? 7.645 -5.371 9.516 1 91.06 41 VAL B C 1
ATOM 1377 O O . VAL B 1 41 ? 8.406 -5.766 8.633 1 91.06 41 VAL B O 1
ATOM 1380 N N . GLU B 1 42 ? 7.805 -5.699 10.742 1 89.38 42 GLU B N 1
ATOM 1381 C CA . GLU B 1 42 ? 8.883 -6.605 11.133 1 89.38 42 GLU B CA 1
ATOM 1382 C C . GLU B 1 42 ? 8.719 -7.969 10.461 1 89.38 42 GLU B C 1
ATOM 1384 O O . GLU B 1 42 ? 9.695 -8.547 9.984 1 89.38 42 GLU B O 1
ATOM 1389 N N . TRP B 1 43 ? 7.488 -8.438 10.43 1 84.94 43 TRP B N 1
ATOM 1390 C CA . TRP B 1 43 ? 7.23 -9.719 9.773 1 84.94 43 TRP B CA 1
ATOM 1391 C C . TRP B 1 43 ? 7.523 -9.625 8.281 1 84.94 43 TRP B C 1
ATOM 1393 O O . TRP B 1 43 ? 7.988 -10.594 7.672 1 84.94 43 TRP B O 1
ATOM 1403 N N . LEU B 1 44 ? 7.184 -8.547 7.777 1 89 44 LEU B N 1
ATOM 1404 C CA . LEU B 1 44 ? 7.465 -8.32 6.363 1 89 44 LEU B CA 1
ATOM 1405 C C . LEU B 1 44 ? 8.969 -8.391 6.094 1 89 44 LEU B C 1
ATOM 1407 O O . LEU B 1 44 ? 9.398 -9 5.109 1 89 44 LEU B O 1
ATOM 1411 N N . LYS B 1 45 ? 9.742 -7.789 6.922 1 91.12 45 LYS B N 1
ATOM 1412 C CA . LYS B 1 45 ? 11.195 -7.773 6.77 1 91.12 45 LYS B CA 1
ATOM 1413 C C . LYS B 1 45 ? 11.773 -9.18 6.871 1 91.12 45 LYS B C 1
ATOM 1415 O O . LYS B 1 45 ? 12.742 -9.508 6.18 1 91.12 45 LYS B O 1
ATOM 1420 N N . GLU B 1 46 ? 11.156 -10.008 7.594 1 86.81 46 GLU B N 1
ATOM 1421 C CA . GLU B 1 46 ? 11.68 -11.352 7.844 1 86.81 46 GLU B CA 1
ATOM 1422 C C . GLU B 1 46 ? 11.227 -12.32 6.758 1 86.81 46 GLU B C 1
ATOM 1424 O O . GLU B 1 46 ? 11.828 -13.391 6.586 1 86.81 46 GLU B O 1
ATOM 1429 N N . ALA B 1 47 ? 10.164 -12.062 6.07 1 86.62 47 ALA B N 1
ATOM 1430 C CA . ALA B 1 47 ? 9.578 -12.961 5.09 1 86.62 47 ALA B CA 1
ATOM 1431 C C . ALA B 1 47 ? 10.5 -13.148 3.889 1 86.62 47 ALA B C 1
ATOM 1433 O O . ALA B 1 47 ? 11.141 -12.195 3.441 1 86.62 47 ALA B O 1
ATOM 1434 N N . ASP B 1 48 ? 10.492 -14.383 3.369 1 86.88 48 ASP B N 1
ATOM 1435 C CA . ASP B 1 48 ? 11.164 -14.664 2.105 1 86.88 48 ASP B CA 1
ATOM 1436 C C . ASP B 1 48 ? 10.258 -14.375 0.917 1 86.88 48 ASP B C 1
ATOM 1438 O O . ASP B 1 48 ? 10.719 -13.93 -0.135 1 86.88 48 ASP B O 1
ATOM 1442 N N . VAL B 1 49 ? 9.016 -14.641 1.146 1 90 49 VAL B N 1
ATOM 1443 C CA . VAL B 1 49 ? 7.992 -14.445 0.125 1 90 49 VAL B CA 1
ATOM 1444 C C . VAL B 1 49 ? 6.762 -13.781 0.746 1 90 49 VAL B C 1
ATOM 1446 O O . VAL B 1 49 ? 6.375 -14.109 1.869 1 90 49 VAL B O 1
ATOM 1449 N N . VAL B 1 50 ? 6.188 -12.898 0.044 1 92.06 50 VAL B N 1
ATOM 1450 C CA . VAL B 1 50 ? 4.953 -12.242 0.457 1 92.06 50 VAL B CA 1
ATOM 1451 C C . VAL B 1 50 ? 3.805 -12.68 -0.45 1 92.06 50 VAL B C 1
ATOM 1453 O O . VAL B 1 50 ? 3.9 -12.586 -1.676 1 92.06 50 VAL B O 1
ATOM 1456 N N . VAL B 1 51 ? 2.775 -13.195 0.146 1 91.19 51 VAL B N 1
ATOM 1457 C CA . VAL B 1 51 ? 1.547 -13.531 -0.565 1 91.19 51 VAL B CA 1
ATOM 1458 C C . VAL B 1 51 ? 0.42 -12.602 -0.123 1 91.19 51 VAL B C 1
ATOM 1460 O O . VAL B 1 51 ? 0.145 -12.477 1.073 1 91.19 51 VAL B O 1
ATOM 1463 N N . ALA B 1 52 ? -0.253 -11.969 -1.057 1 92.38 52 ALA B N 1
ATOM 1464 C CA . ALA B 1 52 ? -1.3 -11 -0.726 1 92.38 52 ALA B CA 1
ATOM 1465 C C . ALA B 1 52 ? -2.576 -11.289 -1.511 1 92.38 52 ALA B C 1
ATOM 1467 O O . ALA B 1 52 ? -2.543 -11.422 -2.736 1 92.38 52 ALA B O 1
ATOM 1468 N N . GLU B 1 53 ? -3.656 -11.383 -0.822 1 89.44 53 GLU B N 1
ATOM 1469 C CA . GLU B 1 53 ? -4.965 -11.398 -1.472 1 89.44 53 GLU B CA 1
ATOM 1470 C C . GLU B 1 53 ? -5.434 -9.977 -1.784 1 89.44 53 GLU B C 1
ATOM 1472 O O . GLU B 1 53 ? -5.543 -9.141 -0.885 1 89.44 53 GLU B O 1
ATOM 1477 N N . VAL B 1 54 ? -5.684 -9.75 -3.115 1 93 54 VAL B N 1
ATOM 1478 C CA . VAL B 1 54 ? -5.824 -8.352 -3.508 1 93 54 VAL B CA 1
ATOM 1479 C C . VAL B 1 54 ? -7.168 -8.133 -4.199 1 93 54 VAL B C 1
ATOM 1481 O O . VAL B 1 54 ? -7.344 -7.168 -4.945 1 93 54 VAL B O 1
ATOM 1484 N N . THR B 1 55 ? -8.078 -9 -3.992 1 91.5 55 THR B N 1
ATOM 1485 C CA . THR B 1 55 ? -9.391 -8.867 -4.609 1 91.5 55 THR B CA 1
ATOM 1486 C C . THR B 1 55 ? -10.141 -7.668 -4.027 1 91.5 55 THR B C 1
ATOM 1488 O O . THR B 1 55 ? -10.695 -6.855 -4.77 1 91.5 55 THR B O 1
ATOM 1491 N N . GLN B 1 56 ? -10.117 -7.586 -2.674 1 87.69 56 GLN B N 1
ATOM 1492 C CA . GLN B 1 56 ? -10.742 -6.469 -1.976 1 87.69 56 GLN B CA 1
ATOM 1493 C C . GLN B 1 56 ? -9.75 -5.328 -1.764 1 87.69 56 GLN B C 1
ATOM 1495 O O . GLN B 1 56 ? -8.656 -5.535 -1.232 1 87.69 56 GLN B O 1
ATOM 1500 N N . PRO B 1 57 ? -10.109 -4.129 -2.164 1 91.06 57 PRO B N 1
ATOM 1501 C CA . PRO B 1 57 ? -9.242 -2.982 -1.892 1 91.06 57 PRO B CA 1
ATOM 1502 C C . PRO B 1 57 ? -8.945 -2.811 -0.404 1 91.06 57 PRO B C 1
ATOM 1504 O O . PRO B 1 57 ? -9.828 -3 0.434 1 91.06 57 PRO B O 1
ATOM 1507 N N . SER B 1 58 ? -7.695 -2.533 -0.103 1 88.12 58 SER B N 1
ATOM 1508 C CA . SER B 1 58 ? -7.227 -2.352 1.268 1 88.12 58 SER B CA 1
ATOM 1509 C C . SER B 1 58 ? -5.98 -1.476 1.314 1 88.12 58 SER B C 1
ATOM 1511 O O . SER B 1 58 ? -4.984 -1.768 0.649 1 88.12 58 SER B O 1
ATOM 1513 N N . LEU B 1 59 ? -6.078 -0.406 2.031 1 91.44 59 LEU B N 1
ATOM 1514 C CA . LEU B 1 59 ? -4.906 0.448 2.207 1 91.44 59 LEU B CA 1
ATOM 1515 C C . LEU B 1 59 ? -3.748 -0.337 2.811 1 91.44 59 LEU B C 1
ATOM 1517 O O . LEU B 1 59 ? -2.609 -0.22 2.35 1 91.44 59 LEU B O 1
ATOM 1521 N N . GLY B 1 60 ? -4.098 -1.186 3.822 1 90.38 60 GLY B N 1
ATOM 1522 C CA . GLY B 1 60 ? -3.062 -1.932 4.52 1 90.38 60 GLY B CA 1
ATOM 1523 C C . GLY B 1 60 ? -2.322 -2.906 3.621 1 90.38 60 GLY B C 1
ATOM 1524 O O . GLY B 1 60 ? -1.092 -2.971 3.646 1 90.38 60 GLY B O 1
ATOM 1525 N N . VAL B 1 61 ? -3.072 -3.658 2.84 1 91.44 61 VAL B N 1
ATOM 1526 C CA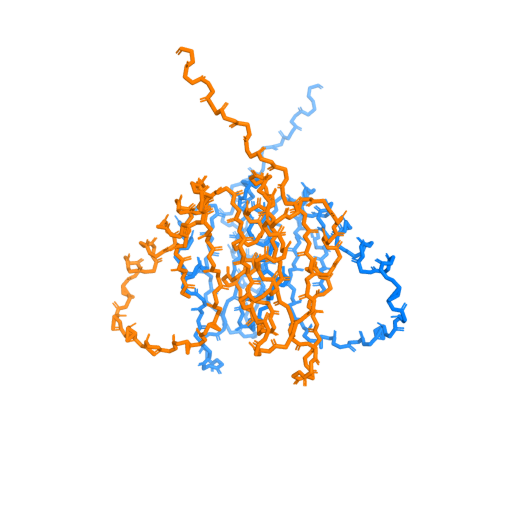 . VAL B 1 61 ? -2.455 -4.625 1.942 1 91.44 61 VAL B CA 1
ATOM 1527 C C . VAL B 1 61 ? -1.581 -3.9 0.921 1 91.44 61 VAL B C 1
ATOM 1529 O O . VAL B 1 61 ? -0.441 -4.301 0.674 1 91.44 61 VAL B O 1
ATOM 1532 N N . GLY B 1 62 ? -2.098 -2.762 0.375 1 92.06 62 GLY B N 1
ATOM 1533 C CA . GLY B 1 62 ? -1.293 -1.962 -0.534 1 92.06 62 GLY B CA 1
ATOM 1534 C C . GLY B 1 62 ? -0 -1.47 0.089 1 92.06 62 GLY B C 1
ATOM 1535 O O . GLY B 1 62 ? 1.069 -1.587 -0.513 1 92.06 62 GLY B O 1
ATOM 1536 N N . TYR B 1 63 ? -0.104 -0.968 1.259 1 93.69 63 TYR B N 1
ATOM 1537 C CA . TYR B 1 63 ? 1.039 -0.476 2.02 1 93.69 63 TYR B CA 1
ATOM 1538 C C . TYR B 1 63 ? 2.1 -1.56 2.172 1 93.69 63 TYR B C 1
ATOM 1540 O O . TYR B 1 63 ? 3.283 -1.317 1.921 1 93.69 63 TYR B O 1
ATOM 1548 N N . GLU B 1 64 ? 1.646 -2.693 2.537 1 93 64 GLU B N 1
ATOM 1549 C CA . GLU B 1 64 ? 2.566 -3.805 2.758 1 93 64 GLU B CA 1
ATOM 1550 C C . GLU B 1 64 ? 3.23 -4.238 1.456 1 93 64 GLU B C 1
ATOM 1552 O O . GLU B 1 64 ? 4.434 -4.516 1.428 1 93 64 GLU B O 1
ATOM 1557 N N . ILE B 1 65 ? 2.455 -4.266 0.416 1 94.44 65 ILE B N 1
ATOM 1558 C CA . ILE B 1 65 ? 3.018 -4.633 -0.881 1 94.44 65 ILE B CA 1
ATOM 1559 C C . ILE B 1 65 ? 4.059 -3.596 -1.303 1 94.44 65 ILE B C 1
ATOM 1561 O O . ILE B 1 65 ? 5.137 -3.953 -1.783 1 94.44 65 ILE B O 1
ATOM 1565 N N . GLY B 1 66 ? 3.73 -2.309 -1.136 1 96.19 66 GLY B N 1
ATOM 1566 C CA . GLY B 1 66 ? 4.703 -1.27 -1.435 1 96.19 66 GLY B CA 1
ATOM 1567 C C . GLY B 1 66 ? 6.004 -1.432 -0.672 1 96.19 66 GLY B C 1
ATOM 1568 O O . GLY B 1 66 ? 7.086 -1.3 -1.247 1 96.19 66 GLY B O 1
ATOM 1569 N N . ARG B 1 67 ? 5.91 -1.738 0.582 1 96.25 67 ARG B N 1
ATOM 1570 C CA . ARG B 1 67 ? 7.098 -1.977 1.395 1 96.25 67 ARG B CA 1
ATOM 1571 C C . ARG B 1 67 ? 7.863 -3.201 0.903 1 96.25 67 ARG B C 1
ATOM 1573 O O . ARG B 1 67 ? 9.094 -3.195 0.857 1 96.25 67 ARG B O 1
ATOM 1580 N N . ALA B 1 68 ? 7.137 -4.234 0.577 1 95.56 68 ALA B N 1
ATOM 1581 C CA . ALA B 1 68 ? 7.754 -5.469 0.105 1 95.56 68 ALA B CA 1
ATOM 1582 C C . ALA B 1 68 ? 8.547 -5.23 -1.176 1 95.56 68 ALA B C 1
ATOM 1584 O O . ALA B 1 68 ? 9.641 -5.773 -1.346 1 95.56 68 ALA B O 1
ATOM 1585 N N . VAL B 1 69 ? 7.965 -4.469 -2.045 1 97.38 69 VAL B N 1
ATOM 1586 C CA . VAL B 1 69 ? 8.664 -4.129 -3.281 1 97.38 69 VAL B CA 1
ATOM 1587 C C . VAL B 1 69 ? 9.977 -3.424 -2.957 1 97.38 69 VAL B C 1
ATOM 1589 O O . VAL B 1 69 ? 11.023 -3.76 -3.52 1 97.38 69 VAL B O 1
ATOM 1592 N N . ALA B 1 70 ? 9.906 -2.482 -2.068 1 97.44 70 ALA B N 1
ATOM 1593 C CA . ALA B 1 70 ? 11.094 -1.719 -1.702 1 97.44 70 ALA B CA 1
ATOM 1594 C C . ALA B 1 70 ? 12.148 -2.619 -1.062 1 97.44 70 ALA B C 1
ATOM 1596 O O . ALA B 1 70 ? 13.352 -2.359 -1.175 1 97.44 70 ALA B O 1
ATOM 1597 N N . LEU B 1 71 ? 11.703 -3.648 -0.429 1 95.5 71 LEU B N 1
ATOM 1598 C CA . LEU B 1 71 ? 12.602 -4.59 0.229 1 95.5 71 LEU B CA 1
ATOM 1599 C C . LEU B 1 71 ? 13.062 -5.672 -0.743 1 95.5 71 LEU B C 1
ATOM 1601 O O . LEU B 1 71 ? 13.758 -6.609 -0.351 1 95.5 71 LEU B O 1
ATOM 1605 N N . ASN B 1 72 ? 12.609 -5.605 -1.956 1 96.12 72 ASN B N 1
ATOM 1606 C CA . ASN B 1 72 ? 12.953 -6.535 -3.021 1 96.12 72 ASN B CA 1
ATOM 1607 C C . ASN B 1 72 ? 12.531 -7.961 -2.684 1 96.12 72 ASN B C 1
ATOM 1609 O O . ASN B 1 72 ? 13.281 -8.914 -2.914 1 96.12 72 ASN B O 1
ATOM 1613 N N . LYS B 1 73 ? 11.375 -8.086 -2.154 1 93.62 73 LYS B N 1
ATOM 1614 C CA . LYS B 1 73 ? 10.828 -9.398 -1.835 1 93.62 73 LYS B CA 1
ATOM 1615 C C . LYS B 1 73 ? 10.195 -10.047 -3.064 1 93.62 73 LYS B C 1
ATOM 1617 O O . LYS B 1 73 ? 9.781 -9.352 -3.992 1 93.62 73 LYS B O 1
ATOM 1622 N N . ARG B 1 74 ? 10.195 -11.391 -3.033 1 93.75 74 ARG B N 1
ATOM 1623 C CA . ARG B 1 74 ? 9.305 -12.086 -3.949 1 93.75 74 ARG B CA 1
ATOM 1624 C C . ARG B 1 74 ? 7.844 -11.906 -3.531 1 93.75 74 ARG B C 1
ATOM 1626 O O . ARG B 1 74 ? 7.5 -12.117 -2.365 1 93.75 74 ARG B O 1
ATOM 1633 N N . ILE B 1 75 ? 6.941 -11.555 -4.469 1 95.06 75 ILE B N 1
ATOM 1634 C CA . ILE B 1 75 ? 5.562 -11.211 -4.141 1 95.06 75 ILE B CA 1
ATOM 1635 C C . ILE B 1 75 ? 4.605 -11.961 -5.059 1 95.06 75 ILE B C 1
ATOM 1637 O O . ILE B 1 75 ? 4.785 -11.977 -6.277 1 95.06 75 ILE B O 1
ATOM 1641 N N . LEU B 1 76 ? 3.66 -12.594 -4.477 1 93.94 76 LEU B N 1
ATOM 1642 C CA . LEU B 1 76 ? 2.539 -13.203 -5.188 1 93.94 76 LEU B CA 1
ATOM 1643 C C . LEU B 1 76 ? 1.223 -12.539 -4.789 1 93.94 76 LEU B C 1
ATOM 1645 O O . LEU B 1 76 ? 0.792 -12.648 -3.639 1 93.94 76 LEU B O 1
ATOM 1649 N N . CYS B 1 77 ? 0.591 -11.891 -5.699 1 94.94 77 CYS B N 1
ATOM 1650 C CA . CYS B 1 77 ? -0.747 -11.344 -5.496 1 94.94 77 CYS B CA 1
ATOM 1651 C C . CYS B 1 77 ? -1.808 -12.273 -6.07 1 94.94 77 CYS B C 1
ATOM 1653 O O . CYS B 1 77 ? -1.685 -12.734 -7.211 1 94.94 77 CYS B O 1
ATOM 1655 N N . LEU B 1 78 ? -2.801 -12.492 -5.277 1 92.62 78 LEU B N 1
ATOM 1656 C CA . LEU B 1 78 ? -3.904 -13.359 -5.672 1 92.62 78 LEU B CA 1
ATOM 1657 C C . LEU B 1 78 ? -5.18 -12.555 -5.895 1 92.62 78 LEU B C 1
ATOM 1659 O O . LEU B 1 78 ? -5.602 -11.797 -5.016 1 92.62 78 LEU B O 1
ATOM 1663 N N . PHE B 1 79 ? -5.805 -12.719 -7.062 1 94.94 79 PHE B N 1
ATOM 1664 C CA . PHE B 1 79 ? -6.977 -11.938 -7.441 1 94.94 79 PHE B CA 1
ATOM 1665 C C . PHE B 1 79 ? -8.086 -12.844 -7.961 1 94.94 79 PHE B C 1
ATOM 1667 O O . PHE B 1 79 ? -7.824 -13.781 -8.727 1 94.94 79 PHE B O 1
ATOM 1674 N N . ARG B 1 80 ? -9.258 -12.555 -7.477 1 94.12 80 ARG B N 1
ATOM 1675 C CA . ARG B 1 80 ? -10.422 -13.32 -7.926 1 94.12 80 ARG B CA 1
ATOM 1676 C C . ARG B 1 80 ? -11.25 -12.508 -8.914 1 94.12 80 ARG B C 1
ATOM 1678 O O . ARG B 1 80 ? -12.148 -11.758 -8.516 1 94.12 80 ARG B O 1
ATOM 1685 N N . PRO B 1 81 ? -11.078 -12.742 -10.258 1 95.75 81 PRO B N 1
ATOM 1686 C CA . PRO B 1 81 ? -11.781 -11.922 -11.25 1 95.75 81 PRO B CA 1
ATOM 1687 C C . PRO B 1 81 ? -13.281 -12.203 -11.289 1 95.75 81 PRO B C 1
ATOM 1689 O O . PRO B 1 81 ? -14.062 -11.336 -11.695 1 95.75 81 PRO B O 1
ATOM 1692 N N . LEU B 1 82 ? -13.688 -13.359 -10.812 1 96 82 LEU B N 1
ATOM 1693 C CA . LEU B 1 82 ? -15.086 -13.742 -10.93 1 96 82 LEU B CA 1
ATOM 1694 C C . LEU B 1 82 ? -15.938 -13 -9.906 1 96 82 LEU B C 1
ATOM 1696 O O . LEU B 1 82 ? -17.172 -13.039 -9.977 1 96 82 LEU B O 1
ATOM 1700 N N . THR B 1 83 ? -15.375 -12.242 -9.023 1 94.31 83 THR B N 1
ATOM 1701 C CA . THR B 1 83 ? -16.109 -11.453 -8.039 1 94.31 83 THR B CA 1
ATOM 1702 C C . THR B 1 83 ? -16.703 -10.203 -8.68 1 94.31 83 THR B C 1
ATOM 1704 O O . THR B 1 83 ? -17.531 -9.516 -8.078 1 94.31 83 THR B O 1
ATOM 1707 N N . GLY B 1 84 ? -16.266 -9.891 -9.914 1 94.69 84 GLY B N 1
ATOM 1708 C CA . GLY B 1 84 ? -16.703 -8.68 -10.578 1 94.69 84 GLY B CA 1
ATOM 1709 C C . GLY B 1 84 ? -15.844 -7.469 -10.266 1 94.69 84 GLY B C 1
ATOM 1710 O O . GLY B 1 84 ? -16.031 -6.402 -10.859 1 94.69 84 GLY B O 1
ATOM 1711 N N . ARG B 1 85 ? -14.945 -7.637 -9.383 1 92.81 85 ARG B N 1
ATOM 1712 C CA . ARG B 1 85 ? -14.039 -6.539 -9.047 1 92.81 85 ARG B CA 1
ATOM 1713 C C . ARG B 1 85 ? -12.945 -6.395 -10.094 1 92.81 85 ARG B C 1
ATOM 1715 O O . ARG B 1 85 ? -12.609 -7.359 -10.789 1 92.81 85 ARG B O 1
ATOM 1722 N N . VAL B 1 86 ? -12.492 -5.121 -10.156 1 92.25 86 VAL B N 1
ATOM 1723 C CA . VAL B 1 86 ? -11.359 -4.84 -11.031 1 92.25 86 VAL B CA 1
ATOM 1724 C C . VAL B 1 86 ? -10.094 -4.633 -10.188 1 92.25 86 VAL B C 1
ATOM 1726 O O . VAL B 1 86 ? -10.117 -3.893 -9.203 1 92.25 86 VAL B O 1
ATOM 1729 N N . LEU B 1 87 ? -9.078 -5.281 -10.594 1 94.25 87 LEU B N 1
ATOM 1730 C CA . LEU B 1 87 ? -7.816 -5.156 -9.867 1 94.25 87 LEU B CA 1
ATOM 1731 C C . LEU B 1 87 ? -7.223 -3.764 -10.039 1 94.25 87 LEU B C 1
ATOM 1733 O O . LEU B 1 87 ? -7.285 -3.191 -11.133 1 94.25 87 LEU B O 1
ATOM 1737 N N . SER B 1 88 ? -6.625 -3.252 -8.977 1 90.56 88 SER B N 1
ATOM 1738 C CA . SER B 1 88 ? -5.91 -1.98 -9 1 90.56 88 SER B CA 1
ATOM 1739 C C . SER B 1 88 ? -4.887 -1.943 -10.133 1 90.56 88 SER B C 1
ATOM 1741 O O . SER B 1 88 ? -4.094 -2.873 -10.281 1 90.56 88 SER B O 1
ATOM 1743 N N . ALA B 1 89 ? -4.867 -0.883 -10.906 1 91.31 89 ALA B N 1
ATOM 1744 C CA . ALA B 1 89 ? -3.904 -0.7 -11.984 1 91.31 89 ALA B CA 1
ATOM 1745 C C . ALA B 1 89 ? -2.475 -0.673 -11.445 1 91.31 89 ALA B C 1
ATOM 1747 O O . ALA B 1 89 ? -1.545 -1.13 -12.117 1 91.31 89 ALA B O 1
ATOM 1748 N N . MET B 1 90 ? -2.275 -0.177 -10.234 1 91.38 90 MET B N 1
ATOM 1749 C CA . MET B 1 90 ? -0.958 -0.136 -9.609 1 91.38 90 MET B CA 1
ATOM 1750 C C . MET B 1 90 ? -0.425 -1.545 -9.367 1 91.38 90 MET B C 1
ATOM 1752 O O . MET B 1 90 ? 0.74 -1.828 -9.656 1 91.38 90 MET B O 1
ATOM 1756 N N . ILE B 1 91 ? -1.276 -2.354 -8.875 1 94.69 91 ILE B N 1
ATOM 1757 C CA . ILE B 1 91 ? -0.876 -3.725 -8.57 1 94.69 91 ILE B CA 1
ATOM 1758 C C . ILE B 1 91 ? -0.668 -4.496 -9.875 1 94.69 91 ILE B C 1
ATOM 1760 O O . ILE B 1 91 ? 0.363 -5.148 -10.055 1 94.69 91 ILE B O 1
ATOM 1764 N N . ARG B 1 92 ? -1.633 -4.414 -10.766 1 95.81 92 ARG B N 1
ATOM 1765 C CA . ARG B 1 92 ? -1.497 -5.094 -12.055 1 95.81 92 ARG B CA 1
ATOM 1766 C C . ARG B 1 92 ? -0.262 -4.605 -12.805 1 95.81 92 ARG B C 1
ATOM 1768 O O . ARG B 1 92 ? 0.467 -5.406 -13.391 1 95.81 92 ARG B O 1
ATOM 1775 N N . GLY B 1 93 ? -0.028 -3.381 -12.781 1 95.81 93 GLY B N 1
ATOM 1776 C CA . GLY B 1 93 ? 1.083 -2.777 -13.5 1 95.81 93 GLY B CA 1
ATOM 1777 C C . GLY B 1 93 ? 2.436 -3.119 -12.898 1 95.81 93 GLY B C 1
ATOM 1778 O O . GLY B 1 93 ? 3.465 -2.984 -13.562 1 95.81 93 GLY B O 1
ATOM 1779 N N . ALA B 1 94 ? 2.451 -3.535 -11.688 1 96.88 94 ALA B N 1
ATOM 1780 C CA . ALA B 1 94 ? 3.695 -3.871 -11 1 96.88 94 ALA B CA 1
ATOM 1781 C C . ALA B 1 94 ? 4.172 -5.27 -11.383 1 96.88 94 ALA B C 1
ATOM 1783 O O . ALA B 1 94 ? 5.324 -5.633 -11.125 1 96.88 94 ALA B O 1
ATOM 1784 N N . GLU B 1 95 ? 3.281 -6.066 -11.891 1 96.81 95 GLU B N 1
ATOM 1785 C CA . GLU B 1 95 ? 3.635 -7.426 -12.281 1 96.81 95 GLU B CA 1
ATOM 1786 C C . GLU B 1 95 ? 4.766 -7.43 -13.305 1 96.81 95 GLU B C 1
ATOM 1788 O O . GLU B 1 95 ? 4.719 -6.691 -14.297 1 96.81 95 GLU B O 1
ATOM 1793 N N . ASN B 1 96 ? 5.781 -8.25 -12.945 1 95.5 96 ASN B N 1
ATOM 1794 C CA . ASN B 1 96 ? 6.887 -8.352 -13.898 1 95.5 96 ASN B CA 1
ATOM 1795 C C . ASN B 1 96 ? 7.23 -9.805 -14.211 1 95.5 96 ASN B C 1
ATOM 1797 O O . ASN B 1 96 ? 8.227 -10.078 -14.883 1 95.5 96 ASN B O 1
ATOM 1801 N N . GLY B 1 97 ? 6.535 -10.727 -13.648 1 92.06 97 GLY B N 1
ATOM 1802 C CA . GLY B 1 97 ? 6.656 -12.141 -13.969 1 92.06 97 GLY B CA 1
ATOM 1803 C C . GLY B 1 97 ? 7.801 -12.82 -13.242 1 92.06 97 GLY B C 1
ATOM 1804 O O . GLY B 1 97 ? 8.008 -14.031 -13.383 1 92.06 97 GLY B O 1
ATOM 1805 N N . VAL B 1 98 ? 8.562 -12.047 -12.516 1 92.44 98 VAL B N 1
ATOM 1806 C CA . VAL B 1 98 ? 9.734 -12.586 -11.828 1 92.44 98 VAL B CA 1
ATOM 1807 C C . VAL B 1 98 ? 9.586 -12.375 -10.32 1 92.44 98 VAL B C 1
ATOM 1809 O O . VAL B 1 98 ? 8.977 -13.195 -9.633 1 92.44 98 VAL B O 1
ATOM 1812 N N . GLN B 1 99 ? 9.852 -11.172 -9.828 1 95.12 99 GLN B N 1
ATOM 1813 C CA . GLN B 1 99 ? 9.789 -10.883 -8.398 1 95.12 99 GLN B CA 1
ATOM 1814 C C . GLN B 1 99 ? 8.367 -10.523 -7.969 1 95.12 99 GLN B C 1
ATOM 1816 O O . GLN B 1 99 ? 8.016 -10.656 -6.797 1 95.12 99 GLN B O 1
ATOM 1821 N N . PHE B 1 100 ? 7.57 -10.078 -8.914 1 97.19 100 PHE B N 1
ATOM 1822 C CA . PHE B 1 100 ? 6.203 -9.648 -8.664 1 97.19 100 PHE B CA 1
ATOM 1823 C C . PHE B 1 100 ? 5.23 -10.328 -9.617 1 97.19 100 PHE B C 1
ATOM 1825 O O . PHE B 1 100 ? 5.188 -10 -10.805 1 97.19 100 PHE B O 1
ATOM 1832 N N . GLN B 1 101 ? 4.414 -11.195 -9.086 1 96.38 101 GLN B N 1
ATOM 1833 C CA . GLN B 1 101 ? 3.459 -11.938 -9.898 1 96.38 101 GLN B CA 1
ATOM 1834 C C . GLN B 1 101 ? 2.031 -11.719 -9.414 1 96.38 101 GLN B C 1
ATOM 1836 O O . GLN B 1 101 ? 1.786 -11.633 -8.211 1 96.38 101 GLN B O 1
ATOM 1841 N N . VAL B 1 102 ? 1.128 -11.625 -10.344 1 96.75 102 VAL B N 1
ATOM 1842 C CA . VAL B 1 102 ? -0.306 -11.602 -10.07 1 96.75 102 VAL B CA 1
ATOM 1843 C C . VAL B 1 102 ? -0.963 -12.844 -10.664 1 96.75 102 VAL B C 1
ATOM 1845 O O . VAL B 1 102 ? -0.792 -13.141 -11.844 1 96.75 102 VAL B O 1
ATOM 1848 N N . CYS B 1 103 ? -1.662 -13.555 -9.844 1 95.56 103 CYS B N 1
ATOM 1849 C CA . CYS B 1 103 ? -2.332 -14.781 -10.273 1 95.56 103 CYS B CA 1
ATOM 1850 C C . CYS B 1 103 ? -3.838 -14.672 -10.07 1 95.56 103 CYS B C 1
ATOM 1852 O O . CYS B 1 103 ? -4.301 -14.383 -8.961 1 95.56 103 CYS B O 1
ATOM 1854 N N . ASP B 1 104 ? -4.531 -14.875 -11.156 1 95.94 104 ASP B N 1
ATOM 1855 C CA . ASP B 1 104 ? -5.977 -15.023 -11.039 1 95.94 104 ASP B CA 1
ATOM 1856 C C . ASP B 1 104 ? -6.348 -16.422 -10.547 1 95.94 104 ASP B C 1
ATOM 1858 O O . ASP B 1 104 ? -5.781 -17.422 -11 1 95.94 104 ASP B O 1
ATOM 1862 N N . TYR B 1 105 ? -7.223 -16.406 -9.578 1 92.94 105 TYR B N 1
ATOM 1863 C CA . TYR B 1 105 ? -7.582 -17.719 -9.023 1 92.94 105 TYR B CA 1
ATOM 1864 C C . TYR B 1 105 ? -9.055 -17.75 -8.633 1 92.94 105 TYR B C 1
ATOM 1866 O O . TYR B 1 105 ? -9.734 -16.719 -8.664 1 92.94 105 TYR B O 1
ATOM 1874 N N . VAL B 1 106 ? -9.602 -19 -8.469 1 93.62 106 VAL B N 1
ATOM 1875 C CA . VAL B 1 106 ? -10.906 -19.203 -7.848 1 93.62 106 VAL B CA 1
ATOM 1876 C C . VAL B 1 106 ? -10.727 -19.719 -6.426 1 93.62 106 VAL B C 1
ATOM 1878 O O . VAL B 1 106 ? -9.781 -20.469 -6.141 1 93.62 106 VAL B O 1
ATOM 1881 N N . GLU B 1 107 ? -11.609 -19.25 -5.527 1 86.38 107 GLU B N 1
ATOM 1882 C CA . GLU B 1 107 ? -11.461 -19.484 -4.094 1 86.38 107 GLU B CA 1
ATOM 1883 C C . GLU B 1 107 ? -11.141 -20.953 -3.801 1 86.38 107 GLU B C 1
ATOM 1885 O O . GLU B 1 107 ? -10.266 -21.25 -2.982 1 86.38 107 GLU B O 1
ATOM 1890 N N . LYS B 1 108 ? -11.719 -21.875 -4.516 1 90 108 LYS B N 1
ATOM 1891 C CA . LYS B 1 108 ? -11.539 -23.312 -4.266 1 90 108 LYS B CA 1
ATOM 1892 C C . LYS B 1 108 ? -10.133 -23.766 -4.648 1 90 108 LYS B C 1
ATOM 1894 O O . LYS B 1 108 ? -9.664 -24.812 -4.195 1 90 108 LYS B O 1
ATOM 1899 N N . ASP B 1 109 ? -9.43 -22.969 -5.418 1 90.5 109 ASP B N 1
ATOM 1900 C CA . ASP B 1 109 ? -8.125 -23.344 -5.938 1 90.5 109 ASP B CA 1
ATOM 1901 C C . ASP B 1 109 ? -7.004 -22.594 -5.227 1 90.5 109 ASP B C 1
ATOM 1903 O O . ASP B 1 109 ? -5.855 -22.609 -5.676 1 90.5 109 ASP B O 1
ATOM 1907 N N . LEU B 1 110 ? -7.285 -21.953 -4.16 1 85.81 110 LEU B N 1
ATOM 1908 C CA . LEU B 1 110 ? -6.32 -21.094 -3.48 1 85.81 110 LEU B CA 1
ATOM 1909 C C . LEU B 1 110 ? -5.055 -21.875 -3.135 1 85.81 110 LEU B C 1
ATOM 1911 O O . LEU B 1 110 ? -3.949 -21.469 -3.508 1 85.81 110 LEU B O 1
ATOM 1915 N N . GLU B 1 111 ? -5.215 -22.953 -2.412 1 81.88 111 GLU B N 1
ATOM 1916 C CA . GLU B 1 111 ? -4.07 -23.734 -1.951 1 81.88 111 GLU B CA 1
ATOM 1917 C C . GLU B 1 111 ? -3.24 -24.25 -3.127 1 81.88 111 GLU B C 1
ATOM 1919 O O . GLU B 1 111 ? -2.01 -24.188 -3.1 1 81.88 111 GLU B O 1
ATOM 1924 N N . ARG B 1 112 ? -3.943 -24.719 -4.125 1 87.12 112 ARG B N 1
ATOM 1925 C CA . ARG B 1 112 ? -3.26 -25.219 -5.309 1 87.12 112 ARG B CA 1
ATOM 1926 C C . ARG B 1 112 ? -2.496 -24.109 -6.02 1 87.12 112 ARG B C 1
ATOM 1928 O O . ARG B 1 112 ? -1.368 -24.312 -6.473 1 87.12 112 ARG B O 1
ATOM 1935 N N . THR B 1 113 ? -3.135 -22.969 -6.121 1 87.12 113 THR B N 1
ATOM 1936 C CA . THR B 1 113 ? -2.508 -21.828 -6.773 1 87.12 113 THR B CA 1
ATOM 1937 C C . THR B 1 113 ? -1.217 -21.438 -6.059 1 87.12 113 THR B C 1
ATOM 1939 O O . THR B 1 113 ? -0.193 -21.203 -6.703 1 87.12 113 THR B O 1
ATOM 1942 N N . ILE B 1 114 ? -1.215 -21.422 -4.738 1 85.69 114 ILE B N 1
ATOM 1943 C CA . ILE B 1 114 ? -0.048 -21.062 -3.943 1 85.69 114 ILE B CA 1
ATOM 1944 C C . ILE B 1 114 ? 1.025 -22.141 -4.074 1 85.69 114 ILE B C 1
ATOM 1946 O O . ILE B 1 114 ? 2.207 -21.828 -4.25 1 85.69 114 ILE B O 1
ATOM 1950 N N . GLN B 1 115 ? 0.612 -23.375 -4.02 1 83.75 115 GLN B N 1
ATOM 1951 C CA . GLN B 1 115 ? 1.547 -24.484 -4.141 1 83.75 115 GLN B CA 1
ATOM 1952 C C . GLN B 1 115 ? 2.285 -24.438 -5.477 1 83.75 115 GLN B C 1
ATOM 1954 O O . GLN B 1 115 ? 3.5 -24.656 -5.527 1 83.75 115 GLN B O 1
ATOM 1959 N N . GLU B 1 116 ? 1.547 -24.188 -6.555 1 88.69 116 GLU B N 1
ATOM 1960 C CA . GLU B 1 116 ? 2.141 -24.109 -7.887 1 88.69 116 GLU B CA 1
ATOM 1961 C C . GLU B 1 116 ? 3.186 -23 -7.961 1 88.69 116 GLU B C 1
ATOM 1963 O O . GLU B 1 116 ? 4.215 -23.156 -8.617 1 88.69 116 GLU B O 1
ATOM 1968 N N . TYR B 1 117 ? 2.869 -21.953 -7.32 1 88.44 117 TYR B N 1
ATOM 1969 C CA . TYR B 1 117 ? 3.818 -20.859 -7.289 1 88.44 117 TYR B CA 1
ATOM 1970 C C . TYR B 1 117 ? 5.125 -21.266 -6.629 1 88.44 117 TYR B C 1
ATOM 1972 O O . TYR B 1 117 ? 6.207 -21.016 -7.16 1 88.44 117 TYR B O 1
ATOM 1980 N N . PHE B 1 118 ? 5.043 -21.891 -5.516 1 84.38 118 PHE B N 1
ATOM 1981 C CA . PHE B 1 118 ? 6.223 -22.234 -4.734 1 84.38 118 PHE B CA 1
ATOM 1982 C C . PHE B 1 118 ? 7.008 -23.359 -5.398 1 84.38 118 PHE B C 1
ATOM 1984 O O . PHE B 1 118 ? 8.227 -23.453 -5.242 1 84.38 118 PHE B O 1
ATOM 1991 N N . GLU B 1 119 ? 6.324 -24.156 -6.121 1 85.25 119 GLU B N 1
ATOM 1992 C CA . GLU B 1 119 ? 7 -25.219 -6.848 1 85.25 119 GLU B CA 1
ATOM 1993 C C . GLU B 1 119 ? 7.887 -24.672 -7.953 1 85.25 119 GLU B C 1
ATOM 1995 O O . GLU B 1 119 ? 8.875 -25.297 -8.344 1 85.25 119 GLU B O 1
ATOM 2000 N N . LYS B 1 120 ? 7.559 -23.562 -8.414 1 86.56 120 LYS B N 1
ATOM 2001 C CA . LYS B 1 120 ? 8.305 -22.938 -9.508 1 86.56 120 LYS B CA 1
ATOM 2002 C C . LYS B 1 120 ? 9.453 -22.078 -8.977 1 86.56 120 LYS B C 1
ATOM 2004 O O . LYS B 1 120 ? 10.297 -21.625 -9.742 1 86.56 120 LYS B O 1
ATOM 2009 N N . LEU B 1 121 ? 9.445 -21.766 -7.664 1 81.94 121 LEU B N 1
ATOM 2010 C CA . LEU B 1 121 ? 10.5 -20.938 -7.094 1 81.94 121 LEU B CA 1
ATOM 2011 C C . LEU B 1 121 ? 11.82 -21.719 -7.027 1 81.94 121 LEU B C 1
ATOM 2013 O O . LEU B 1 121 ? 11.836 -22.891 -6.66 1 81.94 121 LEU B O 1
ATOM 2017 N N . PRO B 1 122 ? 12.852 -21 -7.535 1 73.12 122 PRO B N 1
ATOM 2018 C CA . PRO B 1 122 ? 14.148 -21.672 -7.375 1 73.12 122 PRO B CA 1
ATOM 2019 C C . PRO B 1 122 ? 14.523 -21.891 -5.914 1 73.12 122 PRO B C 1
ATOM 2021 O O . PRO B 1 122 ? 14.078 -21.141 -5.039 1 73.12 122 PRO B O 1
ATOM 2024 N N . PRO B 1 123 ? 15.117 -22.984 -5.617 1 60.28 123 PRO B N 1
ATOM 2025 C CA . PRO B 1 123 ? 15.508 -23.266 -4.23 1 60.28 123 PRO B CA 1
ATOM 2026 C C . PRO B 1 123 ? 16.328 -22.141 -3.619 1 60.28 123 PRO B C 1
ATOM 2028 O O . PRO B 1 123 ? 17.078 -21.453 -4.328 1 60.28 123 PRO B O 1
ATOM 2031 N N . ALA B 1 124 ? 15.812 -21.5 -2.5 1 56.09 124 ALA B N 1
ATOM 2032 C CA . ALA B 1 124 ? 16.609 -20.516 -1.782 1 56.09 124 ALA B CA 1
ATOM 2033 C C . ALA B 1 124 ? 18.062 -20.953 -1.657 1 56.09 124 ALA B C 1
ATOM 2035 O O . ALA B 1 124 ? 18.344 -22.156 -1.575 1 56.09 124 ALA B O 1
ATOM 2036 N N . PRO B 1 125 ? 18.891 -19.906 -1.947 1 49.84 125 PRO B N 1
ATOM 2037 C CA . PRO B 1 125 ? 20.25 -20.391 -1.699 1 49.84 125 PRO B CA 1
ATOM 2038 C C . PRO B 1 125 ? 20.438 -20.938 -0.288 1 49.84 125 PRO B C 1
ATOM 2040 O O . PRO B 1 125 ? 19.891 -20.391 0.671 1 49.84 125 PRO B O 1
ATOM 2043 N N . VAL B 1 126 ? 20.641 -22.156 -0.169 1 42.28 126 VAL B N 1
ATOM 2044 C CA . VAL B 1 126 ? 21.031 -22.719 1.123 1 42.28 126 VAL B CA 1
ATOM 2045 C C . VAL B 1 126 ? 22.125 -21.859 1.755 1 42.28 126 VAL B C 1
ATOM 2047 O O . VAL B 1 126 ? 23.109 -21.531 1.099 1 42.28 126 VAL B O 1
ATOM 2050 N N . LYS B 1 127 ? 21.703 -20.938 2.607 1 45.22 127 LYS B N 1
ATOM 2051 C CA . LYS B 1 127 ? 22.75 -20.312 3.396 1 45.22 127 LYS B CA 1
ATOM 2052 C C . LYS B 1 127 ? 23.766 -21.344 3.895 1 45.22 127 LYS B C 1
ATOM 2054 O O . LYS B 1 127 ? 23.406 -22.25 4.652 1 45.22 127 LYS B O 1
ATOM 2059 N N . MET B 1 128 ? 24.688 -21.625 3.096 1 29.17 128 MET B N 1
ATOM 2060 C CA . MET B 1 128 ? 25.797 -22.391 3.646 1 29.17 128 MET B CA 1
ATOM 2061 C C . MET B 1 128 ? 26.438 -21.656 4.812 1 29.17 128 MET B C 1
ATOM 2063 O O . MET B 1 128 ? 26.812 -20.484 4.684 1 29.17 128 MET B O 1
ATOM 2067 N N . SER B 1 129 ? 25.812 -21.938 5.953 1 35.47 129 SER B N 1
ATOM 2068 C CA . SER B 1 129 ? 26.641 -21.609 7.113 1 35.47 129 SER B CA 1
ATOM 2069 C C . SER B 1 129 ? 28.125 -21.875 6.832 1 35.47 129 SER B C 1
ATOM 2071 O O . SER B 1 129 ? 28.5 -23 6.512 1 35.47 129 SER B O 1
ATOM 2073 N N . LEU B 1 130 ? 28.812 -20.875 6.191 1 29.06 130 LEU B N 1
ATOM 2074 C CA . LEU B 1 130 ? 30.25 -21.016 6.402 1 29.06 130 LEU B CA 1
ATOM 2075 C C . LEU B 1 130 ? 30.594 -20.859 7.883 1 29.06 130 LEU B C 1
ATOM 2077 O O . LEU B 1 130 ? 29.984 -20.062 8.594 1 29.06 130 LEU B O 1
#

Sequence (260 aa):
MCEVLYFSNIVIKVFWDLHSAQGSFYQCEELGEKLIHDQDVEWLKEADVVVAEVTQPSLGVGYEIGRAVALNKRILCLFRPLTGRVLSAMIRGAENGVQFQVCDYVEKDLERTIQEYFEKLPPAPVKMSLMCEVLYFSNIVIKVFWDLHSAQGSFYQCEELGEKLIHDQDVEWLKEADVVVAEVTQPSLGVGYEIGRAVALNKRILCLFRPLTGRVLSAMIRGAENGVQFQVCDYVEKDLERTIQEYFEKLPPAPVKMSL